Protein AF-A0A9E1GSD7-F1 (afdb_monomer)

Radius of gyration: 19.27 Å; Cα contacts (8 Å, |Δi|>4): 475; chains: 1; bounding box: 52×37×49 Å

Secondary structure (DSSP, 8-state):
---EETTTEE-TTEEEEE--EEEEEEEETTEEEEEEESS---SGGGGSS--EEEEEEEEEETTEEEEEEES-S-----S-------------EEEE-SSEEEEE-SSEEEEEETTTTEEEEEETTEEEEEE-TTSEEEEEETPPPPP-SSSTTTT----EEEEEE-----TT--EEESSS--S-SS-TT------B---TTSSS-BSS--SEEEETTS-EEE----

Nearest PDB structures (foldseek):
  1we5-assembly1_E  TM=9.395E-01  e=1.104E-15  Escherichia coli
  2f2h-assembly1_B  TM=9.557E-01  e=3.066E-15  Escherichia coli
  1we5-assembly1_D  TM=9.516E-01  e=6.598E-15  Escherichia coli
  1we5-assembly1_B  TM=9.550E-01  e=1.218E-14  Escherichia coli
  1we5-assembly1_C  TM=9.375E-01  e=1.572E-14  Escherichia coli

pLDDT: mean 94.44, std 5.76, range [67.94, 98.81]

Foldseek 3Di:
DAQADPDPGGDPQWPKQFFFFQADWDADAQFIKTWGWSDFDPDPVSPDDGFIKIWDWGDQALFDIDIDIDTDPPDDPPDDWDDDDGDGDRCWDWDDDPAWIWIHSPAWIWIAGGRGGKIFIDGPRDTLKIFHHRQWIKIFGNKDDAACDDDVCHVPIDGDIDTGHDIDADDVKWKADQWDALPDRTCPPHDADQDADDDPNNDRHHNTGFQKMDIPSPDIDHDTDD

Structure (mmCIF, N/CA/C/O backbone):
data_AF-A0A9E1GSD7-F1
#
_entry.id   AF-A0A9E1GSD7-F1
#
loop_
_atom_site.group_PDB
_atom_site.id
_atom_site.type_symbol
_atom_site.label_atom_id
_atom_site.label_alt_id
_atom_site.label_comp_id
_atom_site.label_asym_id
_atom_site.label_entity_id
_atom_site.label_seq_id
_atom_site.pdbx_PDB_ins_code
_atom_site.Cartn_x
_atom_site.Cartn_y
_atom_site.Cartn_z
_atom_site.occupancy
_atom_site.B_iso_or_equiv
_atom_site.auth_seq_id
_atom_site.auth_comp_id
_atom_site.auth_asym_id
_atom_site.auth_atom_id
_atom_site.pdbx_PDB_model_num
ATOM 1 N N . MET A 1 1 ? 2.496 -8.014 -11.104 1.00 84.94 1 MET A N 1
ATOM 2 C CA . MET A 1 1 ? 3.953 -8.303 -11.009 1.00 84.94 1 MET A CA 1
ATOM 3 C C . MET A 1 1 ? 4.239 -9.141 -9.760 1.00 84.94 1 MET A C 1
ATOM 5 O O . MET A 1 1 ? 3.495 -9.003 -8.800 1.00 84.94 1 MET A O 1
ATOM 9 N N . LYS A 1 2 ? 5.252 -10.022 -9.758 1.00 85.38 2 LYS A N 1
ATOM 10 C CA . LYS A 1 2 ? 5.670 -10.785 -8.564 1.00 85.38 2 LYS A CA 1
ATOM 11 C C . LYS A 1 2 ? 7.068 -10.343 -8.131 1.00 85.38 2 LYS A C 1
ATOM 13 O O . LYS A 1 2 ? 8.002 -10.478 -8.913 1.00 85.38 2 LYS A O 1
ATOM 18 N N . PHE A 1 3 ? 7.203 -9.833 -6.906 1.00 92.62 3 PHE A N 1
ATOM 19 C CA . PHE A 1 3 ? 8.495 -9.419 -6.333 1.00 92.62 3 PHE A CA 1
ATOM 20 C C . PHE A 1 3 ? 9.153 -10.507 -5.470 1.00 92.62 3 PHE A C 1
ATOM 22 O O . PHE A 1 3 ? 10.309 -10.367 -5.075 1.00 92.62 3 PHE A O 1
ATOM 29 N N . THR A 1 4 ? 8.439 -11.600 -5.201 1.00 91.81 4 THR A N 1
ATOM 30 C CA . THR A 1 4 ? 8.876 -12.727 -4.371 1.00 91.81 4 THR A CA 1
ATOM 31 C C . THR A 1 4 ? 8.767 -14.050 -5.131 1.00 91.81 4 THR A C 1
ATOM 33 O O . THR A 1 4 ? 7.921 -14.211 -6.012 1.00 91.81 4 THR A O 1
ATOM 36 N N . GLU A 1 5 ? 9.619 -15.008 -4.767 1.00 91.25 5 GLU A N 1
ATOM 37 C CA . GLU A 1 5 ? 9.641 -16.382 -5.279 1.00 91.25 5 GLU A CA 1
ATOM 38 C C . GLU A 1 5 ? 9.241 -17.331 -4.141 1.00 91.25 5 GLU A C 1
ATOM 40 O O . GLU A 1 5 ? 10.057 -18.001 -3.501 1.00 91.25 5 GLU A O 1
ATOM 45 N N . GLY A 1 6 ? 7.943 -17.326 -3.833 1.00 89.25 6 GLY A N 1
ATOM 46 C CA . GLY A 1 6 ? 7.407 -17.959 -2.630 1.00 89.25 6 GLY A CA 1
ATOM 47 C C . GLY A 1 6 ? 7.632 -17.104 -1.381 1.00 89.25 6 GLY A C 1
ATOM 48 O O . GLY A 1 6 ? 7.798 -15.892 -1.461 1.00 89.25 6 GLY A O 1
ATOM 49 N N . TYR A 1 7 ? 7.599 -17.735 -0.206 1.00 86.75 7 TYR A N 1
ATOM 50 C CA . TYR A 1 7 ? 7.659 -17.012 1.071 1.00 86.75 7 TYR A CA 1
ATOM 51 C C . TYR A 1 7 ? 9.080 -16.588 1.476 1.00 86.75 7 TYR A C 1
ATOM 53 O O . TYR A 1 7 ? 9.275 -15.560 2.115 1.00 86.75 7 TYR A O 1
ATOM 61 N N . TRP A 1 8 ? 10.084 -17.396 1.132 1.00 88.19 8 TRP A N 1
ATOM 62 C CA . TRP A 1 8 ? 11.428 -17.258 1.700 1.00 88.19 8 TRP A CA 1
ATOM 63 C C . TRP A 1 8 ? 12.355 -16.353 0.901 1.00 88.19 8 TRP A C 1
ATOM 65 O O . TRP A 1 8 ? 13.295 -15.796 1.469 1.00 88.19 8 TRP A O 1
ATOM 75 N N . LEU A 1 9 ? 12.134 -16.251 -0.409 1.00 91.94 9 LEU A N 1
ATOM 76 C CA . LEU A 1 9 ? 13.086 -15.638 -1.321 1.00 91.94 9 LEU A CA 1
ATOM 77 C C . LEU A 1 9 ? 12.456 -14.433 -2.024 1.00 91.94 9 LEU A C 1
ATOM 79 O O . LEU A 1 9 ? 11.350 -14.548 -2.560 1.00 91.94 9 LEU A O 1
ATOM 83 N N . PRO A 1 10 ? 13.143 -13.280 -2.061 1.00 91.25 10 PRO A N 1
ATOM 84 C CA . PRO A 1 10 ? 12.814 -12.252 -3.034 1.00 91.25 10 PRO A CA 1
ATOM 85 C C . PRO A 1 10 ? 13.124 -12.773 -4.444 1.00 91.25 10 PRO A C 1
ATOM 87 O O . PRO A 1 10 ? 13.973 -13.649 -4.619 1.00 91.25 10 PRO A O 1
ATOM 90 N N . SER A 1 11 ? 12.468 -12.214 -5.458 1.00 93.31 11 SER A N 1
ATOM 91 C CA . SER A 1 11 ? 12.898 -12.427 -6.840 1.00 93.31 11 SER A CA 1
ATOM 92 C C . SER A 1 11 ? 14.311 -11.881 -7.026 1.00 93.31 11 SER A C 1
ATOM 94 O O . SER A 1 11 ? 14.618 -10.793 -6.546 1.00 93.31 11 SER A O 1
ATOM 96 N N . GLU A 1 12 ? 15.162 -12.593 -7.766 1.00 91.62 12 GLU A N 1
ATOM 97 C CA . GLU A 1 12 ? 16.539 -12.158 -8.065 1.00 91.62 12 GLU A CA 1
ATOM 98 C C . GLU A 1 12 ? 16.583 -10.803 -8.787 1.00 91.62 12 GLU A C 1
ATOM 100 O O . GLU A 1 12 ? 17.568 -10.071 -8.717 1.00 91.62 12 GLU A O 1
ATOM 105 N N . LYS A 1 13 ? 15.486 -10.448 -9.462 1.00 93.50 13 LYS A N 1
ATOM 106 C CA . LYS A 1 13 ? 15.317 -9.162 -10.138 1.00 93.50 13 LYS A CA 1
ATOM 107 C C . LYS A 1 13 ? 14.930 -8.031 -9.183 1.00 93.50 13 LYS A C 1
ATOM 109 O O . LYS A 1 13 ? 15.135 -6.869 -9.525 1.00 93.50 13 LYS A O 1
ATOM 114 N N . ALA A 1 14 ? 14.366 -8.339 -8.015 1.00 94.00 14 ALA A N 1
ATOM 115 C CA . ALA A 1 14 ? 13.846 -7.356 -7.072 1.00 94.00 14 ALA A CA 1
ATOM 116 C C . ALA A 1 14 ? 14.922 -6.912 -6.073 1.00 94.00 14 ALA A C 1
ATOM 118 O O . ALA A 1 14 ? 15.298 -7.646 -5.161 1.00 94.00 14 ALA A O 1
ATOM 119 N N . ASN A 1 15 ? 15.366 -5.659 -6.188 1.00 94.06 15 ASN A N 1
ATOM 120 C CA . ASN A 1 15 ? 16.197 -5.015 -5.173 1.00 94.06 15 ASN A CA 1
ATOM 121 C C . ASN A 1 15 ? 15.292 -4.147 -4.288 1.00 94.06 15 ASN A C 1
ATOM 123 O O . ASN A 1 15 ? 15.041 -2.978 -4.591 1.00 94.06 15 ASN A O 1
ATOM 127 N N . ALA A 1 16 ? 14.761 -4.752 -3.225 1.00 94.62 16 ALA A N 1
ATOM 128 C CA . ALA A 1 16 ? 13.735 -4.151 -2.381 1.00 94.62 16 ALA A CA 1
ATOM 129 C C . ALA A 1 16 ? 14.309 -3.261 -1.270 1.00 94.62 16 ALA A C 1
ATOM 131 O O . ALA A 1 16 ? 15.333 -3.556 -0.651 1.00 94.62 16 ALA A O 1
ATOM 132 N N . SER A 1 17 ? 13.613 -2.173 -0.972 1.00 96.62 17 SER A N 1
ATOM 133 C CA . SER A 1 17 ? 13.829 -1.326 0.197 1.00 96.62 17 SER A CA 1
ATOM 134 C C . SER A 1 17 ? 12.477 -1.139 0.878 1.00 96.62 17 SER A C 1
ATOM 136 O O . SER A 1 17 ? 11.643 -0.371 0.414 1.00 96.62 17 SER A O 1
ATOM 138 N N . TYR A 1 18 ? 12.233 -1.921 1.928 1.00 97.31 18 TYR A N 1
ATOM 139 C CA . TYR A 1 18 ? 10.958 -1.947 2.649 1.00 97.31 18 TYR A CA 1
ATOM 140 C C . TYR A 1 18 ? 10.946 -0.932 3.780 1.00 97.31 18 TYR A C 1
ATOM 142 O O . TYR A 1 18 ? 11.985 -0.722 4.396 1.00 97.31 18 TYR A O 1
ATOM 150 N N . ALA A 1 19 ? 9.788 -0.363 4.103 1.00 97.81 19 ALA A N 1
ATOM 151 C CA . ALA A 1 19 ? 9.619 0.426 5.319 1.00 97.81 19 ALA A CA 1
ATOM 152 C C . ALA A 1 19 ? 9.779 -0.478 6.560 1.00 97.81 19 ALA A C 1
ATOM 154 O O . ALA A 1 19 ? 9.174 -1.548 6.633 1.00 97.81 19 ALA A O 1
ATOM 155 N N . MET A 1 20 ? 10.631 -0.076 7.511 1.00 97.50 20 MET A N 1
ATOM 156 C CA . MET A 1 20 ? 11.019 -0.905 8.666 1.00 97.50 20 MET A CA 1
ATOM 157 C C . MET A 1 20 ? 10.807 -0.223 10.020 1.00 97.50 20 MET A C 1
ATOM 159 O O . MET A 1 20 ? 10.553 -0.920 10.999 1.00 97.50 20 MET A O 1
ATOM 163 N N . GLN A 1 21 ? 10.900 1.105 10.094 1.00 97.62 21 GLN A N 1
ATOM 164 C CA . GLN A 1 21 ? 10.646 1.875 11.316 1.00 97.62 21 GLN A CA 1
ATOM 165 C C . GLN A 1 21 ? 10.018 3.225 10.955 1.00 97.62 21 GLN A C 1
ATOM 167 O O . GLN A 1 21 ? 10.523 3.892 10.054 1.00 97.62 21 GLN A O 1
ATOM 172 N N . ALA A 1 22 ? 8.958 3.641 11.656 1.00 97.94 22 ALA A N 1
ATOM 173 C CA . ALA A 1 22 ? 8.404 4.994 11.555 1.00 97.94 22 ALA A CA 1
ATOM 174 C C . ALA A 1 22 ? 9.276 5.939 12.397 1.00 97.94 22 ALA A C 1
ATOM 176 O O . ALA A 1 22 ? 9.036 6.162 13.588 1.00 97.94 22 ALA A O 1
ATOM 177 N N . TYR A 1 23 ? 10.364 6.409 11.790 1.00 97.31 23 TYR A N 1
ATOM 178 C CA . TYR A 1 23 ? 11.421 7.133 12.486 1.00 97.31 23 TYR A CA 1
ATOM 179 C C . TYR A 1 23 ? 10.923 8.486 13.000 1.00 97.31 23 TYR A C 1
ATOM 181 O O . TYR A 1 23 ? 11.060 8.798 14.185 1.00 97.31 23 TYR A O 1
ATOM 189 N N . GLU A 1 24 ? 10.262 9.240 12.129 1.00 97.19 24 GLU A N 1
ATOM 190 C CA . GLU A 1 24 ? 9.670 10.533 12.448 1.00 97.19 24 GLU A CA 1
ATOM 191 C C . GLU A 1 24 ? 8.210 10.568 12.004 1.00 97.19 24 GLU A C 1
ATOM 193 O O . GLU A 1 24 ? 7.849 9.989 10.978 1.00 97.19 24 GLU A O 1
ATOM 198 N N . VAL A 1 25 ? 7.372 11.214 12.815 1.00 98.56 25 VAL A N 1
ATOM 199 C CA . VAL A 1 25 ? 5.953 11.417 12.525 1.00 98.56 25 VAL A CA 1
ATOM 200 C C . VAL A 1 25 ? 5.628 12.882 12.757 1.00 98.56 25 VAL A C 1
ATOM 202 O O . VAL A 1 25 ? 5.774 13.392 13.869 1.00 98.56 25 VAL A O 1
ATOM 205 N N . GLU A 1 26 ? 5.161 13.542 11.709 1.00 98.19 26 GLU A N 1
ATOM 206 C CA . GLU A 1 26 ? 4.762 14.940 11.708 1.00 98.19 26 GLU A CA 1
ATOM 207 C C . GLU A 1 26 ? 3.245 15.045 11.553 1.00 98.19 26 GLU A C 1
ATOM 209 O O . GLU A 1 26 ? 2.620 14.315 10.783 1.00 98.19 26 GLU A O 1
ATOM 214 N N . LYS A 1 27 ? 2.634 15.983 12.277 1.00 98.25 27 LYS A N 1
ATOM 215 C CA . LYS A 1 27 ? 1.228 16.338 12.062 1.00 98.25 27 LYS A CA 1
ATOM 216 C C . LYS A 1 27 ? 1.138 17.276 10.865 1.00 98.25 27 LYS A C 1
ATOM 218 O O . LYS A 1 27 ? 1.858 18.272 10.824 1.00 98.25 27 LYS A O 1
ATOM 223 N N . ILE A 1 28 ? 0.223 16.994 9.948 1.00 97.81 28 ILE A N 1
ATOM 224 C CA . ILE A 1 28 ? -0.057 17.815 8.765 1.00 97.81 28 ILE A CA 1
ATOM 225 C C . ILE A 1 28 ? -1.558 18.145 8.711 1.00 97.81 28 ILE A C 1
ATOM 227 O O . ILE A 1 28 ? -2.346 17.535 9.440 1.00 97.81 28 ILE A O 1
ATOM 231 N N . PRO A 1 29 ? -1.999 19.117 7.893 1.00 97.06 29 PRO A N 1
ATOM 232 C CA .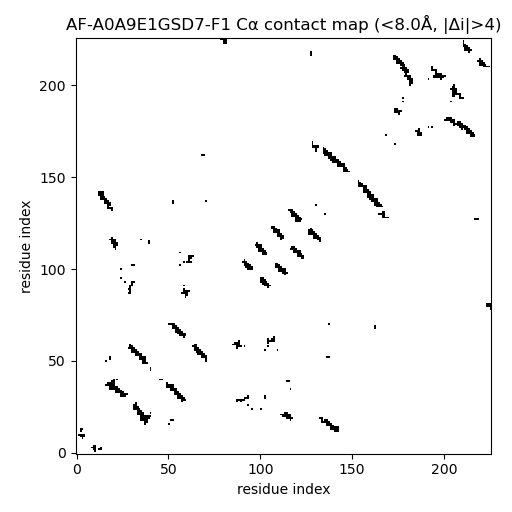 PRO A 1 29 ? -3.426 19.363 7.697 1.00 97.06 29 PRO A CA 1
ATOM 233 C C . PRO A 1 29 ? -4.161 18.085 7.266 1.00 97.06 29 PRO A C 1
ATOM 235 O O . PRO A 1 29 ? -3.750 17.422 6.321 1.00 97.06 29 PRO A O 1
ATOM 238 N N . GLY A 1 30 ? -5.229 17.723 7.980 1.00 96.62 30 GLY A N 1
ATOM 239 C CA . GLY A 1 30 ? -6.034 16.532 7.679 1.00 96.62 30 GLY A CA 1
ATOM 240 C C . GLY A 1 30 ? -5.417 15.186 8.062 1.00 96.62 30 GLY A C 1
ATOM 241 O O . GLY A 1 30 ? -6.072 14.164 7.866 1.00 96.62 30 GLY A O 1
ATOM 242 N N . GLY A 1 31 ? -4.209 15.145 8.634 1.00 98.00 31 GLY A N 1
ATOM 243 C CA . GLY A 1 31 ? -3.638 13.879 9.080 1.00 98.00 31 GLY A CA 1
ATOM 244 C C . GLY A 1 31 ? -2.175 13.920 9.503 1.00 98.00 31 GLY A C 1
ATOM 245 O O . GLY A 1 31 ? -1.755 14.785 10.276 1.00 98.00 31 GLY A O 1
ATOM 246 N N . MET A 1 32 ? -1.398 12.935 9.058 1.00 98.44 32 MET A N 1
ATOM 247 C CA . MET A 1 32 ? -0.010 12.754 9.487 1.00 98.44 32 MET A CA 1
ATOM 248 C C . MET A 1 32 ? 0.912 12.338 8.344 1.00 98.44 32 MET A C 1
ATOM 250 O O . MET A 1 32 ? 0.519 11.588 7.452 1.00 98.44 32 MET A O 1
ATOM 254 N N . ARG A 1 33 ? 2.164 12.787 8.432 1.00 98.75 33 ARG A N 1
ATOM 255 C CA . ARG A 1 33 ? 3.278 12.368 7.585 1.00 98.75 33 ARG A CA 1
ATOM 256 C C . ARG A 1 33 ? 4.240 11.521 8.401 1.00 98.75 33 ARG A C 1
ATOM 258 O O . ARG A 1 33 ? 4.572 11.859 9.533 1.00 98.75 33 ARG A O 1
ATOM 265 N N . VAL A 1 34 ? 4.712 10.434 7.817 1.00 98.62 34 VAL A N 1
ATOM 266 C CA . VAL A 1 34 ? 5.626 9.475 8.422 1.00 98.62 34 VAL A CA 1
ATOM 267 C C . VAL A 1 34 ? 6.868 9.361 7.552 1.00 98.62 34 VAL A C 1
ATOM 269 O O . VAL A 1 34 ? 6.784 8.991 6.383 1.00 98.62 34 VAL A O 1
ATOM 272 N N . LEU A 1 35 ? 8.037 9.611 8.136 1.00 98.25 35 LEU A N 1
ATOM 273 C CA . LEU A 1 35 ? 9.314 9.260 7.528 1.00 98.25 35 LEU A CA 1
ATOM 274 C C . LEU A 1 35 ? 9.693 7.849 7.979 1.00 98.25 35 LEU A C 1
ATOM 276 O O . LEU A 1 35 ? 10.120 7.636 9.118 1.00 98.25 35 LEU A O 1
ATOM 280 N N . ALA A 1 36 ? 9.542 6.874 7.086 1.00 98.19 36 ALA A N 1
ATOM 281 C CA . ALA A 1 36 ? 9.922 5.499 7.352 1.00 98.19 36 ALA A CA 1
ATOM 282 C C . ALA A 1 36 ? 11.352 5.210 6.881 1.00 98.19 36 ALA A C 1
ATOM 284 O O . ALA A 1 36 ? 11.704 5.392 5.713 1.00 98.19 36 ALA A O 1
ATOM 285 N N . THR A 1 37 ? 12.192 4.695 7.774 1.00 97.75 37 THR A N 1
ATOM 286 C CA . THR A 1 37 ? 13.525 4.207 7.408 1.00 97.75 37 THR A CA 1
ATOM 287 C C . THR A 1 37 ? 13.445 2.774 6.902 1.00 97.75 37 THR A C 1
ATOM 289 O O . THR A 1 37 ? 12.624 1.973 7.354 1.00 97.75 37 THR A O 1
ATOM 292 N N . THR A 1 38 ? 14.336 2.415 5.974 1.00 97.19 38 THR A N 1
ATOM 293 C CA . THR A 1 38 ? 14.354 1.065 5.376 1.00 97.19 38 THR A CA 1
ATOM 294 C C . THR A 1 38 ? 15.157 0.032 6.168 1.00 97.19 38 THR A C 1
ATOM 296 O O . THR A 1 38 ? 15.345 -1.112 5.749 1.00 97.19 38 THR A O 1
ATOM 299 N N . LYS A 1 39 ? 15.624 0.439 7.352 1.00 95.25 39 LYS A N 1
ATOM 300 C CA . LYS A 1 39 ? 16.231 -0.378 8.405 1.00 95.25 39 LYS A CA 1
ATOM 301 C C . LYS A 1 39 ? 15.868 0.224 9.760 1.00 95.25 39 LYS A C 1
ATOM 303 O O . LYS A 1 39 ? 15.598 1.421 9.851 1.00 95.25 39 LYS A O 1
ATOM 308 N N . LYS A 1 40 ? 15.916 -0.598 10.808 1.00 94.69 40 LYS A N 1
ATOM 309 C CA . LYS A 1 40 ? 15.788 -0.123 12.187 1.00 94.69 40 LYS A CA 1
ATOM 310 C C . LYS A 1 40 ? 17.031 0.677 12.582 1.00 94.69 40 LYS A C 1
ATOM 312 O O . LYS A 1 40 ? 18.155 0.207 12.402 1.00 94.69 40 LYS A O 1
ATOM 317 N N . ILE A 1 41 ? 16.815 1.867 13.122 1.00 95.50 41 ILE A N 1
ATOM 318 C CA . ILE A 1 41 ? 17.840 2.781 13.612 1.00 95.50 41 ILE A CA 1
ATOM 319 C C . ILE A 1 41 ? 18.132 2.436 15.071 1.00 95.50 41 ILE A C 1
ATOM 321 O O . ILE A 1 41 ? 17.280 2.598 15.941 1.00 95.50 41 ILE A O 1
ATOM 325 N N . VAL A 1 42 ? 19.339 1.933 15.333 1.00 95.00 42 VAL A N 1
ATOM 326 C CA . VAL A 1 42 ? 19.789 1.531 16.681 1.00 95.00 42 VAL A CA 1
ATOM 327 C C . VAL A 1 42 ? 20.684 2.575 17.350 1.00 95.00 42 VAL A C 1
ATOM 329 O O . VAL A 1 42 ? 20.793 2.609 18.571 1.00 95.00 42 VAL A O 1
ATOM 332 N N . ASP A 1 43 ? 21.314 3.438 16.555 1.00 95.00 43 ASP A N 1
ATOM 333 C CA . ASP A 1 43 ? 22.169 4.530 17.004 1.00 95.00 43 ASP A CA 1
ATOM 334 C C . ASP A 1 43 ? 22.238 5.636 15.935 1.00 95.00 43 ASP A C 1
ATOM 336 O O . ASP A 1 43 ? 21.692 5.510 14.837 1.00 95.00 43 ASP A O 1
ATOM 340 N N . ARG A 1 44 ? 22.934 6.736 16.248 1.00 94.19 44 ARG A N 1
ATOM 341 C CA . ARG A 1 44 ? 23.112 7.872 15.327 1.00 94.19 44 ARG A CA 1
ATOM 342 C C . ARG A 1 44 ? 23.950 7.542 14.088 1.00 94.19 44 ARG A C 1
ATOM 344 O O . ARG A 1 44 ? 23.844 8.241 13.092 1.00 94.19 44 ARG A O 1
ATOM 351 N N . GLY A 1 45 ? 24.812 6.531 14.141 1.00 94.25 45 GLY A N 1
ATOM 352 C CA . GLY A 1 45 ? 25.580 6.076 12.981 1.00 94.25 45 GLY A CA 1
ATOM 353 C C . GLY A 1 45 ? 24.714 5.314 11.979 1.00 94.25 45 GLY A C 1
ATOM 354 O O . GLY A 1 45 ? 25.042 5.281 10.797 1.00 94.25 45 GLY A O 1
ATOM 355 N N . ALA A 1 46 ? 23.588 4.752 12.422 1.00 93.88 46 ALA A N 1
ATOM 356 C CA . ALA A 1 46 ? 22.633 4.059 11.566 1.00 93.88 46 ALA A CA 1
ATOM 357 C C . ALA A 1 46 ? 21.720 4.999 10.750 1.00 93.88 46 ALA A C 1
ATOM 359 O O . ALA A 1 46 ? 20.995 4.508 9.890 1.00 93.88 46 ALA A O 1
ATOM 360 N N . THR A 1 47 ? 21.751 6.323 10.965 1.00 94.00 47 THR A N 1
ATOM 361 C CA . THR A 1 47 ? 20.876 7.300 10.274 1.00 94.00 47 THR A CA 1
ATOM 362 C C . THR A 1 47 ? 21.412 7.784 8.920 1.00 94.00 47 THR A C 1
ATOM 364 O O . THR A 1 47 ? 20.955 8.798 8.400 1.00 94.00 47 THR A O 1
ATOM 367 N N . LEU A 1 48 ? 22.422 7.123 8.359 1.00 93.62 48 LEU A N 1
ATOM 368 C CA . LEU A 1 48 ? 23.075 7.496 7.100 1.00 93.62 48 LEU A CA 1
ATOM 369 C C . LEU A 1 48 ? 23.243 6.272 6.191 1.00 93.62 48 LEU A C 1
ATOM 371 O O . LEU A 1 48 ? 23.204 5.135 6.655 1.00 93.62 48 LEU A O 1
ATOM 375 N N . ASN A 1 49 ? 23.448 6.501 4.890 1.00 91.12 49 ASN A N 1
ATOM 376 C CA . ASN A 1 49 ? 23.610 5.451 3.871 1.00 91.12 49 ASN A CA 1
ATOM 377 C C . ASN A 1 49 ? 22.430 4.460 3.774 1.00 91.12 49 ASN A C 1
ATOM 379 O O . ASN A 1 49 ? 22.632 3.263 3.547 1.00 91.12 49 ASN A O 1
ATOM 383 N N . LEU A 1 50 ? 21.195 4.943 3.922 1.00 93.25 50 LEU A N 1
ATOM 384 C CA . LEU A 1 50 ? 19.990 4.150 3.691 1.00 93.25 50 LEU A CA 1
ATOM 385 C C . LEU A 1 50 ? 18.918 4.945 2.930 1.00 93.25 50 LEU A C 1
ATOM 387 O O . LEU A 1 50 ? 18.838 6.161 3.095 1.00 93.25 50 LEU A O 1
ATOM 391 N N . PRO A 1 51 ? 18.074 4.267 2.137 1.00 94.31 51 PRO A N 1
ATOM 392 C CA . PRO A 1 51 ? 16.850 4.855 1.608 1.00 94.31 51 PRO A CA 1
ATOM 393 C C . PRO A 1 51 ? 15.810 5.108 2.710 1.00 94.31 51 PRO A C 1
ATOM 395 O O . PRO A 1 51 ? 15.753 4.380 3.711 1.00 94.31 51 PRO A O 1
ATOM 398 N N . THR A 1 52 ? 14.934 6.078 2.474 1.00 97.00 52 THR A N 1
ATOM 399 C CA . THR A 1 52 ? 13.732 6.360 3.270 1.00 97.00 52 THR A CA 1
ATOM 400 C C . THR A 1 52 ? 12.495 6.311 2.382 1.00 97.00 52 THR A C 1
ATOM 402 O O . THR A 1 52 ? 12.591 6.531 1.179 1.00 97.00 52 THR A O 1
ATOM 405 N N . ILE A 1 53 ? 11.338 6.017 2.961 1.00 98.06 53 ILE A N 1
ATOM 406 C CA . ILE A 1 53 ? 10.036 6.128 2.300 1.00 98.06 53 ILE A CA 1
ATOM 407 C C . ILE A 1 53 ? 9.239 7.148 3.098 1.00 98.06 53 ILE A C 1
ATOM 409 O O . ILE A 1 53 ? 9.126 7.010 4.316 1.00 98.06 53 ILE A O 1
ATOM 413 N N . THR A 1 54 ? 8.710 8.161 2.428 1.00 98.31 54 THR A N 1
ATOM 414 C CA . THR A 1 54 ? 7.764 9.092 3.043 1.00 98.31 54 THR A CA 1
ATOM 415 C C . THR A 1 54 ? 6.363 8.549 2.816 1.00 98.31 54 THR A C 1
ATOM 417 O O . THR A 1 54 ? 6.063 8.086 1.717 1.00 98.31 54 THR A O 1
ATOM 420 N N . ILE A 1 55 ? 5.538 8.549 3.860 1.00 98.56 55 ILE A N 1
ATOM 421 C CA . ILE A 1 55 ? 4.135 8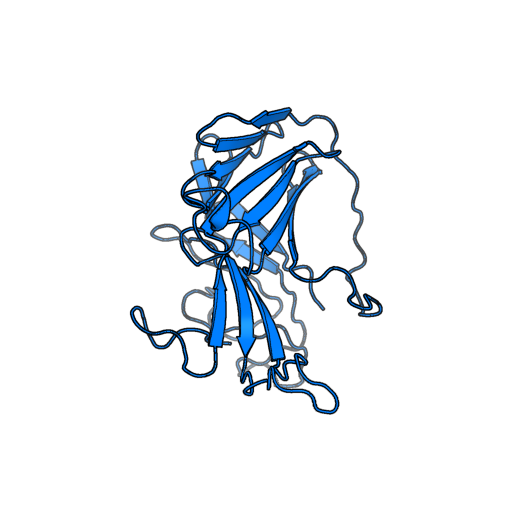.139 3.806 1.00 98.56 55 ILE A CA 1
ATOM 422 C C . ILE A 1 55 ? 3.274 9.269 4.352 1.00 98.56 55 ILE A C 1
ATOM 424 O O . ILE A 1 55 ? 3.573 9.802 5.418 1.00 98.56 55 ILE A O 1
ATOM 428 N N . GLU A 1 56 ? 2.180 9.588 3.684 1.00 98.50 56 GLU A N 1
ATOM 429 C CA . GLU A 1 56 ? 1.131 10.450 4.216 1.00 98.50 56 GLU A CA 1
ATOM 430 C C . GLU A 1 56 ? -0.175 9.691 4.363 1.00 98.50 56 GLU A C 1
ATOM 432 O O . GLU A 1 56 ? -0.546 8.898 3.502 1.00 98.50 56 GLU A O 1
ATOM 437 N N . PHE A 1 57 ? -0.868 9.964 5.464 1.00 98.62 57 PHE A N 1
ATOM 438 C CA . PHE A 1 57 ? -2.257 9.584 5.670 1.00 98.62 57 PHE A CA 1
ATOM 439 C C . PHE A 1 57 ? -3.069 10.862 5.826 1.00 98.62 57 PHE A C 1
ATOM 441 O O . PHE A 1 57 ? -2.854 11.599 6.794 1.00 98.62 57 PHE A O 1
ATOM 448 N N . VAL A 1 58 ? -3.991 11.123 4.898 1.00 98.31 58 VAL A N 1
ATOM 449 C CA . VAL A 1 58 ? -4.812 12.343 4.884 1.00 98.31 58 VAL A CA 1
ATOM 450 C C . VAL A 1 58 ? -6.287 11.973 4.812 1.00 98.31 58 VAL A C 1
ATOM 452 O O . VAL A 1 58 ? -6.715 11.190 3.967 1.00 98.31 58 VAL A O 1
ATOM 455 N N . ALA A 1 59 ? -7.083 12.537 5.715 1.00 98.06 59 ALA A N 1
ATOM 456 C CA . ALA A 1 59 ? -8.528 12.394 5.686 1.00 98.06 59 ALA A CA 1
ATOM 457 C C . ALA A 1 59 ? -9.154 13.387 4.701 1.00 98.06 59 ALA A C 1
ATOM 459 O O . ALA A 1 59 ? -8.928 14.597 4.786 1.00 98.06 59 ALA A O 1
ATOM 460 N N . HIS A 1 60 ? -10.006 12.876 3.815 1.00 96.56 60 HIS A N 1
ATOM 461 C CA . HIS A 1 60 ? -10.804 13.679 2.883 1.00 96.56 60 HIS A CA 1
ATOM 462 C C . HIS A 1 60 ? -12.275 13.772 3.314 1.00 96.56 60 HIS A C 1
ATOM 464 O O . HIS A 1 60 ? -12.947 14.778 3.087 1.00 96.56 60 HIS A O 1
ATOM 470 N N . THR A 1 61 ? -12.758 12.747 4.016 1.00 96.06 61 THR A N 1
ATOM 471 C CA . THR A 1 61 ? -14.042 12.697 4.732 1.00 96.06 61 THR A CA 1
ATOM 472 C C . THR A 1 61 ? -13.829 11.929 6.047 1.00 96.06 61 THR A C 1
ATOM 474 O O . THR A 1 61 ? -12.747 11.374 6.249 1.00 96.06 61 THR A O 1
ATOM 477 N N . PRO A 1 62 ? -14.833 11.815 6.941 1.00 96.12 62 PRO A N 1
ATOM 478 C CA . PRO A 1 62 ? -14.714 10.942 8.112 1.00 96.12 62 PRO A CA 1
ATOM 479 C C . PRO A 1 62 ? -14.438 9.462 7.789 1.00 96.12 62 PRO A C 1
ATOM 481 O O . PRO A 1 62 ? -14.031 8.718 8.665 1.00 96.12 62 PRO A O 1
ATOM 484 N N . ASP A 1 63 ? -14.719 9.000 6.572 1.00 95.81 63 ASP A N 1
ATOM 485 C CA . ASP A 1 63 ? -14.633 7.593 6.155 1.00 95.81 63 ASP A CA 1
ATOM 486 C C . ASP A 1 63 ? -13.734 7.354 4.931 1.00 95.81 63 ASP A C 1
ATOM 488 O O . ASP A 1 63 ? -13.625 6.221 4.467 1.00 95.81 63 ASP A O 1
ATOM 492 N N . THR A 1 64 ? -13.055 8.390 4.432 1.00 96.19 64 THR A N 1
ATOM 493 C CA . THR A 1 64 ? -12.144 8.303 3.283 1.00 96.19 64 THR A CA 1
ATOM 494 C C . THR A 1 64 ? -10.774 8.840 3.671 1.00 96.19 64 THR A C 1
ATOM 496 O O . THR A 1 64 ? -10.622 10.035 3.936 1.00 96.19 64 THR A O 1
ATOM 499 N N . ILE A 1 65 ? -9.783 7.948 3.677 1.00 97.75 65 ILE A N 1
ATOM 500 C CA . ILE A 1 65 ? -8.376 8.252 3.945 1.00 97.75 65 ILE A CA 1
ATOM 501 C C . ILE A 1 65 ? -7.568 7.949 2.686 1.00 97.75 65 ILE A C 1
ATOM 503 O O . ILE A 1 65 ? -7.649 6.834 2.167 1.00 97.75 65 ILE A O 1
ATOM 507 N N . SER A 1 66 ? -6.770 8.904 2.220 1.00 97.06 66 SER A N 1
ATOM 508 C CA . SER A 1 66 ? -5.706 8.617 1.262 1.00 97.06 66 SER A CA 1
ATOM 509 C C . SER A 1 66 ? -4.460 8.142 2.003 1.00 97.06 66 SER A C 1
ATOM 511 O O . SER A 1 66 ? -4.153 8.602 3.106 1.00 97.06 66 SER A O 1
ATOM 513 N N . MET A 1 67 ? -3.761 7.184 1.399 1.00 97.38 67 MET A N 1
ATOM 514 C CA . MET A 1 67 ? -2.404 6.817 1.776 1.00 97.38 67 MET A CA 1
ATOM 515 C C . MET A 1 67 ? -1.530 7.013 0.548 1.00 97.38 67 MET A C 1
ATOM 517 O O . MET A 1 67 ? -1.727 6.334 -0.461 1.00 97.38 67 MET A O 1
ATOM 521 N N . GLU A 1 68 ? -0.575 7.928 0.642 1.00 96.38 68 GLU A N 1
ATOM 522 C CA . GLU A 1 68 ? 0.420 8.150 -0.400 1.00 96.38 68 GLU A CA 1
ATOM 523 C C . GLU A 1 68 ? 1.796 7.769 0.138 1.00 96.38 68 GLU A C 1
ATOM 525 O O . GLU A 1 68 ? 2.150 8.135 1.256 1.00 96.38 68 GLU A O 1
ATOM 530 N N . ALA A 1 69 ? 2.574 7.015 -0.640 1.00 96.62 69 ALA A N 1
ATOM 531 C CA . ALA A 1 69 ? 3.927 6.628 -0.269 1.00 96.62 69 ALA A CA 1
ATOM 532 C C . ALA A 1 69 ? 4.888 6.833 -1.439 1.00 96.62 69 ALA A C 1
ATOM 534 O O . ALA A 1 69 ? 4.656 6.323 -2.536 1.00 96.62 69 ALA A O 1
ATOM 535 N N . TRP A 1 70 ? 6.003 7.516 -1.189 1.00 95.56 70 TRP A N 1
ATOM 536 C CA . TRP A 1 70 ? 6.997 7.837 -2.213 1.00 95.56 70 TRP A CA 1
ATOM 537 C C . TRP A 1 70 ? 8.433 7.723 -1.698 1.00 95.56 70 TRP A C 1
ATOM 539 O O . TRP A 1 70 ? 8.698 7.698 -0.493 1.00 95.56 70 TRP A O 1
ATOM 549 N N . HIS A 1 71 ? 9.374 7.622 -2.643 1.00 94.31 71 HIS A N 1
ATOM 550 C CA . HIS A 1 71 ? 10.811 7.573 -2.364 1.00 94.31 71 HIS A CA 1
ATOM 551 C C . HIS A 1 71 ? 11.526 8.863 -2.789 1.00 94.31 71 HIS A C 1
ATOM 553 O O . HIS A 1 71 ? 11.963 9.627 -1.934 1.00 94.31 71 HIS A O 1
ATOM 559 N N . TYR A 1 72 ? 11.644 9.126 -4.096 1.00 90.88 72 TYR A N 1
ATOM 560 C CA . TYR A 1 72 ? 12.189 10.390 -4.603 1.00 90.88 72 TYR A CA 1
ATOM 561 C C . TYR A 1 72 ? 11.063 11.376 -4.918 1.00 90.88 72 TYR A C 1
ATOM 563 O O . TYR A 1 72 ? 10.036 10.983 -5.455 1.00 90.88 72 TYR A O 1
ATOM 571 N N . GLU A 1 73 ? 11.282 12.657 -4.620 1.00 85.25 73 GLU A N 1
ATOM 572 C CA . GLU A 1 73 ? 10.291 13.731 -4.821 1.00 85.25 73 GLU A CA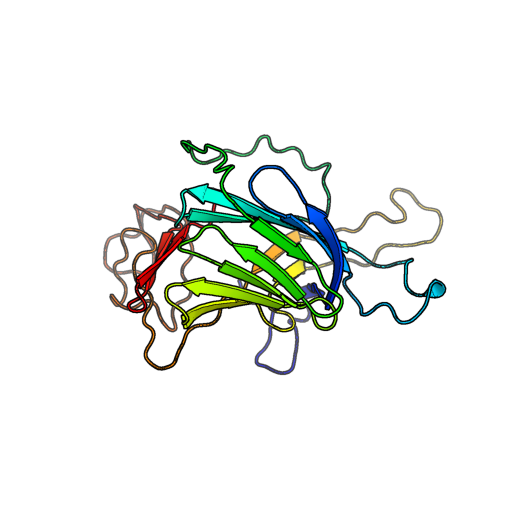 1
ATOM 573 C C . GLU A 1 73 ? 10.454 14.471 -6.153 1.00 85.25 73 GLU A C 1
ATOM 575 O O . GLU A 1 73 ? 9.560 15.181 -6.593 1.00 85.25 73 GLU A O 1
ATOM 580 N N . ALA A 1 74 ? 11.601 14.310 -6.815 1.00 80.56 74 ALA A N 1
ATOM 581 C CA . ALA A 1 74 ? 11.941 15.053 -8.027 1.00 80.56 74 ALA A CA 1
ATOM 582 C C . ALA A 1 74 ? 11.460 14.374 -9.326 1.00 80.56 74 ALA A C 1
ATOM 584 O O . ALA A 1 74 ? 12.056 14.593 -10.383 1.00 80.56 74 ALA A O 1
ATOM 585 N N . TYR A 1 75 ? 10.434 13.521 -9.260 1.00 72.00 75 TYR A N 1
ATOM 586 C CA . TYR A 1 75 ? 9.825 12.966 -10.467 1.00 72.00 75 TYR A CA 1
ATOM 587 C C . TYR A 1 75 ? 8.988 14.034 -11.178 1.00 72.00 75 TYR A C 1
ATOM 589 O O . TYR A 1 75 ? 8.356 14.878 -10.545 1.00 72.00 75 TYR A O 1
ATOM 597 N N . ASP A 1 76 ? 9.010 14.009 -12.511 1.00 70.25 76 ASP A N 1
ATOM 598 C CA . ASP A 1 76 ? 8.091 14.821 -13.301 1.00 70.25 76 ASP A CA 1
ATOM 599 C C . ASP A 1 76 ? 6.705 14.163 -13.266 1.00 70.25 76 ASP A C 1
ATOM 601 O O . ASP A 1 76 ? 6.508 13.081 -13.819 1.00 70.25 76 ASP A O 1
ATOM 605 N N . ASN A 1 77 ? 5.754 14.816 -12.599 1.00 67.94 77 ASN A N 1
ATOM 606 C CA . ASN A 1 77 ? 4.401 14.306 -12.378 1.00 67.94 77 ASN A CA 1
ATOM 607 C C . ASN A 1 77 ? 3.451 14.581 -13.559 1.00 67.94 77 ASN A C 1
ATOM 609 O O . ASN A 1 77 ? 2.239 14.485 -13.399 1.00 67.94 77 ASN A O 1
ATOM 613 N N . ASN A 1 78 ? 3.971 14.891 -14.754 1.00 72.31 78 ASN A N 1
ATOM 614 C CA . ASN A 1 78 ? 3.207 15.090 -16.000 1.00 72.31 78 ASN A CA 1
ATOM 615 C C . ASN A 1 78 ? 2.516 13.816 -16.542 1.00 72.31 78 ASN A C 1
ATOM 617 O O . ASN A 1 78 ? 2.241 13.701 -17.740 1.00 72.31 78 ASN A O 1
ATOM 621 N N . VAL A 1 79 ? 2.248 12.839 -15.680 1.00 78.25 79 VAL A N 1
ATOM 622 C CA . VAL A 1 79 ? 1.431 11.677 -16.009 1.00 78.25 79 VAL A CA 1
ATOM 623 C C . VAL A 1 79 ? -0.049 12.054 -15.921 1.00 78.25 79 VAL A C 1
ATOM 625 O O . VAL A 1 79 ? -0.418 12.923 -15.127 1.00 78.25 79 VAL A O 1
ATOM 628 N N . PRO A 1 80 ? -0.921 11.432 -16.730 1.00 83.00 80 PRO A N 1
ATOM 629 C CA . PRO A 1 80 ? -2.353 11.501 -16.487 1.00 83.00 80 PRO A CA 1
ATOM 630 C C . PRO A 1 80 ? -2.667 11.103 -15.038 1.00 83.00 80 PRO A C 1
ATOM 632 O O . PRO A 1 80 ? -2.010 10.242 -14.462 1.00 83.00 80 PRO A O 1
ATOM 635 N N . SER A 1 81 ? -3.669 11.737 -14.449 1.00 86.19 81 SER A N 1
ATOM 636 C CA . SER A 1 81 ? -4.187 11.391 -13.128 1.00 86.19 81 SER A CA 1
ATOM 637 C C . SER A 1 81 ? -5.708 11.375 -13.181 1.00 86.19 81 SER A C 1
ATOM 639 O O . SER A 1 81 ? -6.317 11.952 -14.089 1.00 86.19 81 SER A O 1
ATOM 641 N N . PHE A 1 82 ? -6.342 10.671 -12.244 1.00 90.81 82 PHE A N 1
ATOM 642 C CA . PHE A 1 82 ? -7.795 10.706 -12.148 1.00 90.81 82 PHE A CA 1
ATOM 643 C C . PHE A 1 82 ? -8.260 12.111 -11.741 1.00 90.81 82 PHE A C 1
ATOM 645 O O . PHE A 1 82 ? -7.676 12.750 -10.865 1.00 90.81 82 PHE A O 1
ATOM 652 N N . GLU A 1 83 ? -9.342 12.588 -12.357 1.00 89.56 83 GLU A N 1
ATOM 653 C CA . GLU A 1 83 ? -10.054 13.764 -11.860 1.00 89.56 83 GLU A CA 1
ATOM 654 C C . GLU A 1 83 ? -10.789 13.373 -10.572 1.00 89.56 83 GLU A C 1
ATOM 656 O O . GLU A 1 83 ? -11.676 12.516 -10.588 1.00 89.56 83 GLU A O 1
ATOM 661 N N . LYS A 1 84 ? -10.396 13.977 -9.447 1.00 88.75 84 LYS A N 1
ATOM 662 C CA . LYS A 1 84 ? -10.931 13.674 -8.116 1.00 88.75 84 LYS A CA 1
ATOM 663 C C . LYS A 1 84 ? -11.402 14.959 -7.441 1.00 88.75 84 LYS A C 1
ATOM 665 O O . LYS A 1 84 ? -10.753 15.999 -7.545 1.00 88.75 84 LYS A O 1
ATOM 670 N N . GLU A 1 85 ? -12.511 14.879 -6.714 1.00 85.81 85 GLU A N 1
ATOM 671 C CA . GLU A 1 85 ? -12.939 15.938 -5.797 1.00 85.81 85 GLU A CA 1
ATOM 672 C C . GLU A 1 85 ? -12.376 15.644 -4.403 1.00 85.81 85 GLU A C 1
ATOM 674 O O . GLU A 1 85 ? -12.971 14.907 -3.619 1.00 85.81 85 GLU A O 1
ATOM 679 N N . GLU A 1 86 ? -11.204 16.201 -4.100 1.00 83.81 86 GLU A N 1
ATOM 680 C CA . GLU A 1 86 ? -10.510 15.975 -2.829 1.00 83.81 86 GLU A CA 1
ATOM 681 C C . GLU A 1 86 ? -10.472 17.257 -1.997 1.00 83.81 86 GLU A C 1
ATOM 683 O O . GLU A 1 86 ? -9.814 18.239 -2.340 1.00 83.81 86 GLU A O 1
ATOM 688 N N . GLY A 1 87 ? -11.205 17.250 -0.884 1.00 90.56 87 GLY A N 1
ATOM 689 C CA . GLY A 1 87 ? -11.082 18.250 0.175 1.00 90.56 87 GLY A CA 1
ATOM 690 C C . GLY A 1 87 ? -10.211 17.733 1.315 1.00 90.56 87 GLY A C 1
ATOM 691 O O . GLY A 1 87 ? -9.945 16.539 1.401 1.00 90.56 87 GLY A O 1
ATOM 692 N N . ILE A 1 88 ? -9.790 18.614 2.219 1.00 95.06 88 ILE A N 1
ATOM 693 C CA . ILE A 1 88 ? -9.158 18.209 3.479 1.00 95.06 88 ILE A CA 1
ATOM 694 C C . ILE A 1 88 ? -10.238 18.170 4.558 1.00 95.06 88 ILE A C 1
ATOM 696 O O . ILE A 1 88 ? -10.938 19.160 4.784 1.00 95.06 88 ILE A O 1
ATOM 700 N N . TYR A 1 89 ? -10.366 17.037 5.245 1.00 96.25 89 TYR A N 1
ATOM 701 C CA . TYR A 1 89 ? -11.194 16.936 6.437 1.00 96.25 89 TYR A CA 1
ATOM 702 C C . TYR A 1 89 ? -10.370 17.346 7.660 1.00 96.25 89 TYR A C 1
ATOM 704 O O . TYR A 1 89 ? -9.514 16.607 8.128 1.00 96.25 89 TYR A O 1
ATOM 712 N N . GLU A 1 90 ? -10.608 18.551 8.180 1.00 93.06 90 GLU A N 1
ATOM 713 C CA . GLU A 1 90 ? -9.788 19.114 9.265 1.00 93.06 90 GLU A CA 1
ATOM 714 C C . GLU A 1 90 ? -10.159 18.607 10.665 1.00 93.06 90 GLU A C 1
ATOM 716 O O . GLU A 1 90 ? -9.354 18.718 11.588 1.00 93.06 90 GLU A O 1
ATOM 721 N N . ASN A 1 91 ? -11.366 18.059 10.850 1.00 96.06 91 ASN A N 1
ATOM 722 C CA . ASN A 1 91 ? -11.827 17.569 12.152 1.00 96.06 91 ASN A CA 1
ATOM 723 C C . ASN A 1 91 ? -11.271 16.168 12.444 1.00 96.06 91 ASN A C 1
ATOM 725 O O . ASN A 1 91 ? -12.006 15.189 12.567 1.00 96.06 91 ASN A O 1
ATOM 729 N N . VAL A 1 92 ? -9.948 16.104 12.535 1.00 97.44 92 VAL A N 1
ATOM 730 C CA . VAL A 1 92 ? -9.174 14.913 12.861 1.00 97.44 92 VAL A CA 1
ATOM 731 C C . VAL A 1 92 ? -8.329 15.160 14.099 1.00 97.44 92 VAL A C 1
ATOM 733 O O . VAL A 1 92 ? -7.961 16.293 14.416 1.00 97.44 92 VAL A O 1
ATOM 736 N N . SER A 1 93 ? -7.975 14.087 14.794 1.00 98.00 93 SER A N 1
ATOM 737 C CA . SER A 1 93 ? -6.969 14.136 15.847 1.00 98.00 93 SER A CA 1
ATOM 738 C C . SER A 1 93 ? -5.799 13.233 15.495 1.00 98.00 93 SER A C 1
ATOM 740 O O . SER A 1 93 ? -5.984 12.125 15.003 1.00 98.00 93 SER A O 1
ATOM 742 N N . VAL A 1 94 ? -4.584 13.723 15.736 1.00 98.38 94 VAL A N 1
ATOM 743 C CA . VAL A 1 94 ? -3.366 12.924 15.600 1.00 98.38 94 VAL A CA 1
ATOM 744 C C . VAL A 1 94 ? -2.692 12.835 16.956 1.00 98.38 94 VAL A C 1
ATOM 746 O O . VAL A 1 94 ? -2.312 13.859 17.541 1.00 98.38 94 VAL A O 1
ATOM 749 N N . THR A 1 95 ? -2.518 11.617 17.450 1.00 98.31 95 THR A N 1
ATOM 750 C CA . THR A 1 95 ? -1.799 11.324 18.692 1.00 98.31 95 THR A CA 1
ATOM 751 C C . THR A 1 95 ? -0.522 10.583 18.351 1.00 98.31 95 THR A C 1
ATOM 753 O O . THR A 1 95 ? -0.552 9.629 17.590 1.00 98.31 95 THR A O 1
ATOM 756 N N . VAL A 1 96 ? 0.607 11.025 18.900 1.00 98.25 96 VAL A N 1
ATOM 757 C CA . VAL A 1 96 ? 1.913 10.401 18.668 1.00 98.25 96 VAL A CA 1
ATOM 758 C C . VAL A 1 96 ? 2.540 10.128 20.026 1.00 98.25 96 VAL A C 1
ATOM 760 O O . VAL A 1 96 ? 2.720 11.058 20.813 1.00 98.25 96 VAL A O 1
ATOM 763 N N . ASN A 1 97 ? 2.850 8.866 20.304 1.00 96.69 97 ASN A N 1
ATOM 764 C CA . ASN A 1 97 ? 3.574 8.438 21.498 1.00 96.69 97 ASN A CA 1
ATOM 765 C C . ASN A 1 97 ? 4.845 7.661 21.093 1.00 96.69 97 ASN A C 1
ATOM 767 O O . ASN A 1 97 ? 5.295 7.770 19.948 1.00 96.69 97 ASN A O 1
ATOM 771 N N . GLU A 1 98 ? 5.486 6.973 22.038 1.00 95.38 98 GLU A N 1
ATOM 772 C CA . GLU A 1 98 ? 6.725 6.221 21.782 1.00 95.38 98 GLU A CA 1
ATOM 773 C C . GLU A 1 98 ? 6.492 4.971 20.913 1.00 95.38 98 GLU A C 1
ATOM 775 O O . GLU A 1 98 ? 7.344 4.638 20.089 1.00 95.38 98 GLU A O 1
ATOM 780 N N . ASP A 1 99 ? 5.322 4.343 21.030 1.00 97.12 99 ASP A N 1
ATOM 781 C CA . ASP A 1 99 ? 4.998 3.052 20.418 1.00 97.12 99 ASP A CA 1
ATOM 782 C C . ASP A 1 99 ? 4.249 3.195 19.085 1.00 97.12 99 ASP A C 1
ATOM 784 O O . ASP A 1 99 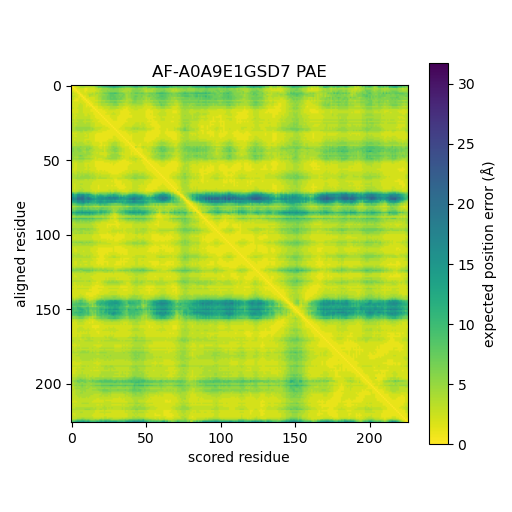? 4.523 2.470 18.124 1.00 97.12 99 ASP A O 1
ATOM 788 N N . GLU A 1 100 ? 3.316 4.146 19.003 1.00 98.19 100 GLU A N 1
ATOM 789 C CA . GLU A 1 100 ? 2.429 4.335 17.856 1.00 98.19 100 GLU A CA 1
ATOM 790 C C . GLU A 1 100 ? 2.121 5.809 17.543 1.00 98.19 100 GLU A C 1
ATOM 792 O O . GLU A 1 100 ? 2.266 6.719 18.370 1.00 98.19 100 GLU A O 1
ATOM 797 N N . ALA A 1 101 ? 1.669 6.033 16.312 1.00 98.62 101 ALA A N 1
ATOM 798 C CA . ALA A 1 101 ? 0.975 7.238 15.891 1.00 98.62 101 ALA A CA 1
ATOM 799 C C . ALA A 1 101 ? -0.430 6.873 15.402 1.00 98.62 101 ALA A C 1
ATOM 801 O O . ALA A 1 101 ? -0.589 5.937 14.624 1.00 98.62 101 ALA A O 1
ATOM 802 N N . VAL A 1 102 ? -1.436 7.616 15.853 1.00 98.69 102 VAL A N 1
ATOM 803 C CA . VAL A 1 102 ? -2.846 7.353 15.561 1.00 98.69 102 VAL A CA 1
ATOM 804 C C . VAL A 1 102 ? -3.471 8.590 14.939 1.00 98.69 102 VAL A C 1
ATOM 806 O O . VAL A 1 102 ? -3.489 9.648 15.571 1.00 98.69 102 VAL A O 1
ATOM 809 N N . LEU A 1 103 ? -3.986 8.448 13.719 1.00 98.62 103 LEU A N 1
ATOM 810 C CA . LEU A 1 103 ? -4.902 9.392 13.081 1.00 98.62 103 LEU A CA 1
ATOM 811 C C . LEU A 1 103 ? -6.334 8.930 13.351 1.00 98.62 103 LEU A C 1
ATOM 813 O O . LEU A 1 103 ? -6.679 7.805 13.014 1.00 98.62 103 LEU A O 1
ATOM 817 N N . ASP A 1 104 ? -7.166 9.800 13.910 1.00 98.31 104 ASP A N 1
ATOM 818 C CA . ASP A 1 104 ? -8.571 9.526 14.204 1.00 98.31 104 ASP A CA 1
ATOM 819 C C . ASP A 1 104 ? -9.480 10.570 13.546 1.00 98.31 104 ASP A C 1
ATOM 821 O O . ASP A 1 104 ? -9.334 11.774 13.775 1.00 98.31 104 ASP A O 1
ATOM 825 N N . THR A 1 105 ? -10.425 10.094 12.738 1.00 97.88 105 THR A N 1
ATOM 826 C CA . THR A 1 105 ? -11.441 10.897 12.033 1.00 97.88 105 THR A CA 1
ATOM 827 C C . THR A 1 105 ? -12.837 10.813 12.663 1.00 97.88 105 THR A C 1
ATOM 829 O O . THR A 1 105 ? -13.793 11.408 12.163 1.00 97.88 105 THR A O 1
ATOM 832 N N . GLY A 1 106 ? -12.990 10.032 13.733 1.00 96.75 106 GLY A N 1
ATOM 833 C CA . GLY A 1 106 ? -14.249 9.708 14.395 1.00 96.75 106 GLY A CA 1
ATOM 834 C C . GLY A 1 106 ? -14.973 8.481 13.832 1.00 96.75 106 GLY A C 1
ATOM 835 O O . GLY A 1 106 ? -15.739 7.865 14.571 1.00 96.75 106 GLY A O 1
ATOM 836 N N . LYS A 1 107 ? -14.746 8.095 12.565 1.00 96.88 107 LYS A N 1
ATOM 837 C CA . LYS A 1 107 ? -15.249 6.815 12.015 1.00 96.88 107 LYS A CA 1
ATOM 838 C C . LYS A 1 107 ? -14.135 5.836 11.668 1.00 96.88 107 LYS A C 1
ATOM 840 O O . LYS A 1 107 ? -14.299 4.642 11.901 1.00 96.88 107 LYS A O 1
ATOM 845 N N . VAL A 1 108 ? -13.043 6.338 11.093 1.00 97.75 108 VAL A N 1
ATOM 846 C CA . VAL A 1 108 ? -11.873 5.543 10.713 1.00 97.75 108 VAL A CA 1
ATOM 847 C C . VAL A 1 108 ? -10.656 6.010 11.500 1.00 97.75 108 VAL A C 1
ATOM 849 O O . VAL A 1 108 ? -10.389 7.212 11.603 1.00 97.75 108 VAL A O 1
ATOM 852 N N . GLN A 1 109 ? -9.910 5.048 12.027 1.00 98.50 109 GLN A N 1
ATOM 853 C CA . GLN A 1 109 ? -8.630 5.263 12.681 1.00 98.50 109 GLN A CA 1
ATOM 854 C C . GLN A 1 109 ? -7.513 4.623 11.854 1.00 98.50 109 GLN A C 1
ATOM 856 O O . GLN A 1 109 ? -7.673 3.522 11.325 1.00 98.50 109 GLN A O 1
ATOM 861 N N . VAL A 1 110 ? -6.379 5.311 11.739 1.00 98.69 110 VAL A N 1
ATOM 862 C CA . VAL A 1 110 ? -5.143 4.756 11.182 1.00 98.69 110 VAL A CA 1
ATOM 863 C C . VAL A 1 110 ? -4.118 4.662 12.293 1.00 98.69 110 VAL A C 1
ATOM 865 O O . VAL A 1 110 ? -3.694 5.689 12.821 1.00 98.69 110 VAL A O 1
ATOM 868 N N . HIS A 1 111 ? -3.694 3.446 12.614 1.00 98.69 111 HIS A N 1
ATOM 869 C CA . HIS A 1 111 ? -2.630 3.198 13.580 1.00 98.69 111 HIS A CA 1
ATOM 870 C C . HIS A 1 111 ? -1.337 2.906 12.834 1.00 98.69 111 HIS A C 1
ATOM 872 O O . HIS A 1 111 ? -1.326 2.054 11.952 1.00 98.69 111 HIS A O 1
ATOM 878 N N . VAL A 1 112 ? -0.248 3.581 13.190 1.00 98.75 112 VAL A N 1
ATOM 879 C CA . VAL A 1 112 ? 1.100 3.355 12.656 1.00 98.75 112 VAL A CA 1
ATOM 880 C C . VAL A 1 112 ? 2.013 2.937 13.798 1.00 98.75 112 VAL A C 1
ATOM 882 O O . VAL A 1 112 ? 2.275 3.719 14.710 1.00 98.75 112 VAL A O 1
ATOM 885 N N . GLN A 1 113 ? 2.543 1.718 13.730 1.00 98.44 113 GLN A N 1
ATOM 886 C CA . GLN A 1 113 ? 3.533 1.218 14.682 1.00 98.44 113 GLN A CA 1
ATOM 887 C C . GLN A 1 113 ? 4.894 1.861 14.414 1.00 98.44 113 GLN A C 1
ATOM 889 O O . GLN A 1 113 ? 5.395 1.842 13.285 1.00 98.44 113 GLN A O 1
ATOM 894 N N . ARG A 1 114 ? 5.517 2.424 15.454 1.00 97.38 114 ARG A N 1
ATOM 895 C CA . ARG A 1 114 ? 6.750 3.199 15.296 1.00 97.38 114 ARG A CA 1
ATOM 896 C C . ARG A 1 114 ? 7.995 2.342 15.219 1.00 97.38 114 ARG A C 1
ATOM 898 O O . ARG A 1 114 ? 8.812 2.536 14.322 1.00 97.38 114 ARG A O 1
ATOM 905 N N . GLU A 1 115 ? 8.143 1.397 16.142 1.00 95.81 115 GLU A N 1
ATOM 906 C CA . GLU A 1 115 ? 9.362 0.591 16.248 1.00 95.81 115 GLU A CA 1
ATOM 907 C C . GLU A 1 115 ? 9.479 -0.453 15.131 1.00 95.81 115 GLU A C 1
ATOM 909 O O . GLU A 1 115 ? 10.524 -0.552 14.486 1.00 95.81 115 GLU A O 1
ATOM 914 N N . ASN A 1 116 ? 8.412 -1.221 14.907 1.00 96.06 116 ASN A N 1
ATOM 915 C CA . ASN A 1 116 ? 8.317 -2.214 13.842 1.00 96.06 116 ASN A CA 1
ATOM 916 C C . ASN A 1 116 ? 7.266 -1.716 12.861 1.00 96.06 116 ASN A C 1
ATOM 918 O O . ASN A 1 116 ? 6.078 -1.895 13.105 1.00 96.06 116 ASN A O 1
ATOM 922 N N . PHE A 1 117 ? 7.706 -1.038 11.800 1.00 97.75 117 PHE A N 1
ATOM 923 C CA . PHE A 1 117 ? 6.787 -0.350 10.900 1.00 97.75 117 PHE A CA 1
ATOM 924 C C . PHE A 1 117 ? 5.673 -1.276 10.405 1.00 97.75 117 PHE A C 1
ATOM 926 O O . PHE A 1 117 ? 5.913 -2.367 9.882 1.00 97.75 117 PHE A O 1
ATOM 933 N N . GLY A 1 118 ? 4.456 -0.776 10.542 1.00 98.12 118 GLY A N 1
ATOM 934 C CA . GLY A 1 118 ? 3.230 -1.361 10.043 1.00 98.12 118 GLY A CA 1
ATOM 935 C C . GLY A 1 118 ? 2.099 -0.378 10.293 1.00 98.12 118 GLY A C 1
ATOM 936 O O . GLY A 1 118 ? 2.214 0.485 11.167 1.00 98.12 118 GLY A O 1
ATOM 937 N N . TYR A 1 119 ? 1.024 -0.491 9.524 1.00 98.56 119 TYR A N 1
ATOM 938 C CA . TYR A 1 119 ? -0.163 0.320 9.747 1.00 98.56 119 TYR A CA 1
ATOM 939 C C . TYR A 1 119 ? -1.451 -0.473 9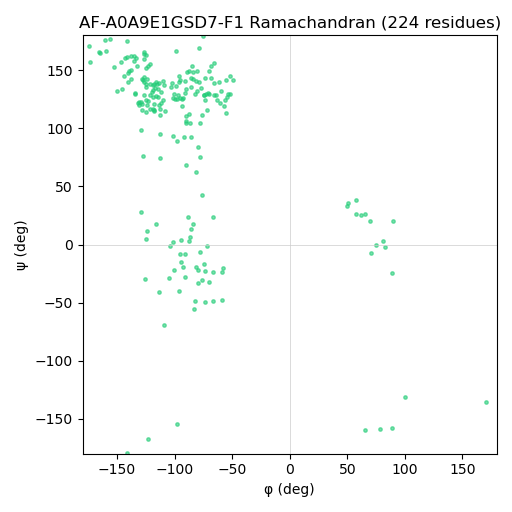.571 1.00 98.56 119 TYR A C 1
ATOM 941 O O . TYR A 1 119 ? -1.506 -1.406 8.767 1.00 98.56 119 TYR A O 1
ATOM 949 N N . THR A 1 120 ? -2.490 -0.090 10.305 1.00 98.62 120 THR A N 1
ATOM 950 C CA . THR A 1 120 ? -3.840 -0.657 10.206 1.00 98.62 120 THR A CA 1
ATOM 951 C C . THR A 1 120 ? -4.865 0.446 10.001 1.00 98.62 120 THR A C 1
ATOM 953 O O . THR A 1 120 ? -4.731 1.539 10.545 1.00 98.62 120 THR A O 1
ATOM 956 N N . PHE A 1 121 ? -5.891 0.141 9.210 1.00 98.62 121 PHE A N 1
ATOM 957 C CA . PHE A 1 121 ? -7.122 0.916 9.126 1.00 98.62 121 PHE A CA 1
ATOM 958 C C . PHE A 1 121 ? -8.174 0.221 9.981 1.00 98.62 121 PHE A C 1
ATOM 960 O O . PHE A 1 121 ? -8.450 -0.965 9.779 1.00 98.62 121 PHE A O 1
ATOM 967 N N . GLU A 1 122 ? -8.768 0.949 10.916 1.00 98.19 122 GLU A N 1
ATOM 968 C CA . GLU A 1 122 ? -9.781 0.438 11.832 1.00 98.19 122 GLU A CA 1
ATOM 969 C C . GLU A 1 122 ? -11.062 1.260 11.737 1.00 98.19 122 GLU A C 1
ATOM 971 O O . GLU A 1 122 ? -11.022 2.477 11.577 1.00 98.19 122 GLU A O 1
ATOM 976 N N . ALA A 1 123 ? -12.207 0.595 11.844 1.00 97.25 123 ALA A N 1
ATOM 977 C CA . ALA A 1 123 ? -13.514 1.231 11.951 1.00 97.25 123 ALA A CA 1
ATOM 978 C C . ALA A 1 123 ? -14.399 0.408 12.890 1.00 97.25 123 ALA A C 1
ATOM 980 O O . ALA A 1 123 ? -14.297 -0.820 12.934 1.00 97.25 123 ALA A O 1
ATOM 981 N N . ASP A 1 124 ? -15.256 1.076 13.666 1.00 93.56 124 ASP A N 1
ATOM 982 C CA . ASP A 1 124 ? -16.160 0.434 14.635 1.00 93.56 124 ASP A CA 1
ATOM 983 C C . ASP A 1 124 ? -15.450 -0.558 15.589 1.00 93.56 124 ASP A C 1
ATOM 985 O O . ASP A 1 124 ? -15.987 -1.612 15.946 1.00 93.56 124 ASP A O 1
ATOM 989 N N . GLY A 1 125 ? -14.211 -0.237 15.987 1.00 92.62 125 GLY A N 1
ATOM 990 C CA . GLY A 1 125 ? -13.384 -1.066 16.873 1.00 92.62 125 GLY A CA 1
ATOM 991 C C . GLY A 1 125 ? -12.884 -2.372 16.245 1.00 92.62 125 GLY A C 1
ATOM 992 O O . GLY A 1 125 ? -12.566 -3.319 16.969 1.00 92.62 125 GLY A O 1
ATOM 993 N N . LYS A 1 126 ? -12.863 -2.464 14.912 1.00 95.62 126 LYS A N 1
ATOM 994 C CA . LYS A 1 126 ? -12.351 -3.612 14.160 1.00 95.62 126 LYS A CA 1
ATOM 995 C C . LYS A 1 126 ? -11.294 -3.161 13.167 1.00 95.62 126 LYS A C 1
ATOM 997 O O . LYS A 1 126 ? -11.504 -2.204 12.427 1.00 95.62 126 LYS A O 1
ATOM 1002 N N . VAL A 1 127 ? -10.219 -3.936 13.066 1.00 97.69 127 VAL A N 1
ATOM 1003 C CA . VAL A 1 127 ? -9.282 -3.829 11.945 1.00 97.69 127 VAL A CA 1
ATOM 1004 C C . VAL A 1 127 ? -10.023 -4.188 10.661 1.00 97.69 127 VAL A C 1
ATOM 1006 O O . VAL A 1 127 ? -10.591 -5.274 10.567 1.00 97.69 127 VAL A O 1
ATOM 1009 N N . LEU A 1 128 ? -10.018 -3.289 9.681 1.00 97.75 128 LEU A N 1
ATOM 1010 C CA . LEU A 1 128 ? -10.517 -3.547 8.331 1.00 97.75 128 LEU A CA 1
ATOM 1011 C C . LEU A 1 128 ? -9.427 -4.231 7.506 1.00 97.75 128 LEU A C 1
ATOM 1013 O O . LEU A 1 128 ? -9.621 -5.332 7.002 1.00 97.75 128 LEU A O 1
ATOM 1017 N N . THR A 1 129 ? -8.255 -3.598 7.433 1.00 98.56 129 THR A N 1
ATOM 1018 C CA . THR A 1 129 ? -7.068 -4.093 6.729 1.00 98.56 129 THR A CA 1
ATOM 1019 C C . THR A 1 129 ? -5.813 -3.381 7.240 1.00 98.56 129 THR A C 1
ATOM 1021 O O . THR A 1 129 ? -5.890 -2.481 8.077 1.00 98.56 129 THR A O 1
ATOM 1024 N N . GLY A 1 130 ? -4.640 -3.773 6.758 1.00 98.06 130 GLY A N 1
ATOM 1025 C CA . GLY A 1 130 ? -3.384 -3.122 7.101 1.00 98.06 130 GLY A CA 1
ATOM 1026 C C . GLY A 1 130 ? -2.192 -3.656 6.322 1.00 98.06 130 GLY A C 1
ATOM 1027 O O . GLY A 1 130 ? -2.273 -4.682 5.650 1.00 98.06 130 GLY A O 1
ATOM 1028 N N . SER A 1 131 ? -1.067 -2.965 6.453 1.00 97.81 131 SER A N 1
ATOM 1029 C CA . SER A 1 131 ? 0.228 -3.351 5.899 1.00 97.81 131 SER A CA 1
ATOM 1030 C C . SER A 1 131 ? 1.175 -3.703 7.035 1.00 97.81 131 SER A C 1
ATOM 1032 O O . SER A 1 131 ? 1.458 -2.874 7.898 1.00 97.81 131 SER A O 1
ATOM 1034 N N . GLY A 1 132 ? 1.685 -4.932 7.017 1.00 95.25 132 GLY A N 1
ATOM 1035 C CA . GLY A 1 132 ? 2.625 -5.427 8.017 1.00 95.25 132 GLY A CA 1
ATOM 1036 C C . GLY A 1 132 ? 4.089 -5.361 7.581 1.00 95.25 132 GLY A C 1
ATOM 1037 O O . GLY A 1 132 ? 4.496 -4.578 6.718 1.00 95.25 132 GLY A O 1
ATOM 1038 N N . PHE A 1 133 ? 4.882 -6.242 8.187 1.00 93.00 133 PHE A N 1
ATOM 1039 C CA . PHE A 1 133 ? 6.308 -6.387 7.924 1.00 93.00 133 PHE A CA 1
ATOM 1040 C C . PHE A 1 133 ? 6.598 -6.672 6.444 1.00 93.00 133 PHE A C 1
ATOM 1042 O O . PHE A 1 133 ? 6.213 -7.718 5.932 1.00 93.00 133 PHE A O 1
ATOM 1049 N N . ARG A 1 134 ? 7.353 -5.775 5.792 1.00 92.75 134 ARG A N 1
ATOM 1050 C CA . ARG A 1 134 ? 7.759 -5.871 4.373 1.00 92.75 134 ARG A CA 1
ATOM 1051 C C . ARG A 1 134 ? 6.607 -5.877 3.359 1.00 92.75 134 ARG A C 1
ATOM 1053 O O . ARG A 1 134 ? 6.794 -6.321 2.232 1.00 92.75 134 ARG A O 1
ATOM 1060 N N . ASN A 1 135 ? 5.468 -5.297 3.724 1.00 95.50 135 ASN A N 1
ATOM 1061 C CA . ASN A 1 135 ? 4.333 -5.141 2.816 1.00 95.50 135 ASN A CA 1
ATOM 1062 C C . ASN A 1 135 ? 4.328 -3.796 2.067 1.00 95.50 135 ASN A C 1
ATOM 1064 O O . ASN A 1 135 ? 3.680 -3.686 1.032 1.00 95.50 135 ASN A O 1
ATOM 1068 N N . LEU A 1 136 ? 5.053 -2.783 2.558 1.00 97.69 136 LEU A N 1
ATOM 1069 C CA . LEU A 1 136 ? 5.265 -1.501 1.875 1.00 97.69 136 LEU A CA 1
ATOM 1070 C C . LEU A 1 136 ? 6.741 -1.352 1.504 1.00 97.69 136 LEU A C 1
ATOM 1072 O O . LEU A 1 136 ? 7.616 -1.467 2.371 1.00 97.69 136 LEU A O 1
ATOM 1076 N N . GLY A 1 137 ? 7.036 -1.069 0.236 1.00 96.94 137 GLY A N 1
ATOM 1077 C CA . GLY A 1 137 ? 8.419 -0.903 -0.195 1.00 96.94 137 GLY A CA 1
ATOM 1078 C C . GLY A 1 137 ? 8.612 -0.256 -1.558 1.00 96.94 137 GLY A C 1
ATOM 1079 O O . GLY A 1 137 ? 7.699 -0.176 -2.377 1.00 96.94 137 GLY A O 1
ATOM 1080 N N . TYR A 1 138 ? 9.854 0.159 -1.784 1.00 97.00 138 TYR A N 1
ATOM 1081 C CA . TYR A 1 138 ? 10.373 0.615 -3.065 1.00 97.00 138 TYR A CA 1
ATOM 1082 C C . TYR A 1 138 ? 11.204 -0.495 -3.713 1.00 97.00 138 TYR A C 1
ATOM 1084 O O . TYR A 1 138 ? 12.129 -1.041 -3.102 1.00 97.00 138 TYR A O 1
ATOM 1092 N N . MET A 1 139 ? 10.870 -0.835 -4.951 1.00 96.44 139 MET A N 1
ATOM 1093 C CA . MET A 1 139 ? 11.477 -1.909 -5.725 1.00 96.44 139 MET A CA 1
ATOM 1094 C C . MET A 1 139 ? 12.305 -1.327 -6.857 1.00 96.44 139 MET A C 1
ATOM 1096 O O . MET A 1 139 ? 11.793 -0.602 -7.705 1.00 96.44 139 MET A O 1
ATOM 1100 N N . ARG A 1 140 ? 13.580 -1.709 -6.903 1.00 95.38 140 ARG A N 1
ATOM 1101 C CA . ARG A 1 140 ? 14.465 -1.466 -8.045 1.00 95.38 140 ARG A CA 1
ATOM 1102 C C . ARG A 1 140 ? 14.571 -2.759 -8.844 1.00 95.38 140 ARG A C 1
ATOM 1104 O O . ARG A 1 140 ? 15.339 -3.658 -8.492 1.00 95.38 140 ARG A O 1
ATOM 1111 N N . TRP A 1 141 ? 13.719 -2.898 -9.850 1.00 96.25 141 TRP A N 1
ATOM 1112 C CA . TRP A 1 141 ? 13.616 -4.101 -10.671 1.00 96.25 141 TRP A CA 1
ATOM 1113 C C . TRP A 1 141 ? 14.704 -4.124 -11.753 1.00 96.25 141 TRP A C 1
ATOM 1115 O O . TRP A 1 141 ? 15.056 -3.083 -12.296 1.00 96.25 141 TRP A O 1
ATOM 1125 N N . ASN A 1 142 ? 15.285 -5.301 -12.015 1.00 95.25 142 ASN A N 1
ATOM 1126 C CA . ASN A 1 142 ? 16.415 -5.502 -12.940 1.00 95.25 142 ASN A CA 1
ATOM 1127 C C . ASN A 1 142 ? 17.598 -4.536 -12.726 1.00 95.25 142 ASN A C 1
ATOM 1129 O O . ASN A 1 142 ? 18.283 -4.163 -13.681 1.00 95.25 142 ASN A O 1
ATOM 1133 N N . ARG A 1 143 ? 17.858 -4.138 -11.474 1.00 93.31 143 ARG A N 1
ATOM 1134 C CA . ARG A 1 143 ? 18.933 -3.196 -11.152 1.00 93.31 143 ARG A CA 1
ATOM 1135 C C . ARG A 1 143 ? 20.288 -3.681 -11.658 1.00 93.31 143 ARG A C 1
ATOM 1137 O O . ARG A 1 143 ? 20.752 -4.753 -11.271 1.00 93.31 143 ARG A O 1
ATOM 1144 N N . LYS A 1 144 ? 20.947 -2.849 -12.463 1.00 90.19 144 LYS A N 1
ATOM 1145 C CA . LYS A 1 144 ? 22.331 -3.053 -12.900 1.00 90.19 144 LYS A CA 1
ATOM 1146 C C . LYS A 1 144 ? 23.313 -2.513 -11.868 1.00 90.19 144 LYS A C 1
ATOM 1148 O O . LYS A 1 144 ? 23.005 -1.603 -11.097 1.00 90.19 144 LYS A O 1
ATOM 1153 N N . GLU A 1 145 ? 24.513 -3.080 -11.857 1.00 83.69 145 GLU A N 1
ATOM 1154 C CA . GLU A 1 145 ? 25.589 -2.592 -11.000 1.00 83.69 145 GLU A CA 1
ATOM 1155 C C . GLU A 1 145 ? 25.990 -1.167 -11.393 1.00 83.69 145 GLU A C 1
ATOM 1157 O O . GLU A 1 145 ? 26.277 -0.879 -12.555 1.00 83.69 145 GLU A O 1
ATOM 1162 N N . SER A 1 146 ? 26.028 -0.279 -10.401 1.00 83.31 146 SER A N 1
ATOM 1163 C CA . SER A 1 146 ? 26.580 1.064 -10.541 1.00 83.31 146 SER A CA 1
ATOM 1164 C C . SER A 1 146 ? 28.026 1.078 -10.052 1.00 83.31 146 SER A C 1
ATOM 1166 O O . SER A 1 146 ? 28.351 0.460 -9.035 1.00 83.31 146 SER A O 1
ATOM 1168 N N . THR A 1 147 ? 28.904 1.791 -10.759 1.00 80.00 147 THR A N 1
ATOM 1169 C CA . THR A 1 147 ? 30.281 2.012 -10.306 1.00 80.00 147 THR A CA 1
ATOM 1170 C C . THR A 1 147 ? 30.351 3.213 -9.369 1.00 80.00 147 THR A C 1
ATOM 1172 O O . THR A 1 147 ? 29.794 4.273 -9.651 1.00 80.00 147 THR A O 1
ATOM 1175 N N . MET A 1 148 ? 31.084 3.054 -8.266 1.00 82.38 148 MET A N 1
ATOM 1176 C CA . MET A 1 148 ? 31.440 4.155 -7.360 1.00 82.38 148 MET A CA 1
ATOM 1177 C C . MET A 1 148 ? 32.816 4.752 -7.677 1.00 82.38 148 MET A C 1
ATOM 1179 O O . MET A 1 148 ? 33.307 5.624 -6.962 1.00 82.38 148 MET A O 1
ATOM 1183 N N . LEU A 1 149 ? 33.457 4.273 -8.745 1.00 87.62 149 LEU A N 1
ATOM 1184 C CA . LEU A 1 149 ? 34.716 4.811 -9.242 1.00 87.62 149 LEU A CA 1
ATOM 1185 C C . LEU A 1 149 ? 34.455 5.968 -10.216 1.00 87.62 149 LEU A C 1
ATOM 1187 O O . LEU A 1 149 ? 33.455 5.927 -10.932 1.00 87.62 149 LEU A O 1
ATOM 1191 N N . PRO A 1 150 ? 35.363 6.959 -10.304 1.00 89.25 150 PRO A N 1
ATOM 1192 C CA . PRO A 1 150 ? 35.218 8.076 -11.231 1.00 89.25 150 PRO A CA 1
ATOM 1193 C C . PRO A 1 150 ? 35.044 7.606 -12.683 1.00 89.25 150 PRO A C 1
ATOM 1195 O O . PRO A 1 150 ? 35.959 7.043 -13.284 1.00 89.25 150 PRO A O 1
ATOM 1198 N N . ALA A 1 151 ? 33.861 7.850 -13.237 1.00 84.94 151 ALA A N 1
ATOM 1199 C CA . ALA A 1 151 ? 33.484 7.565 -14.617 1.00 84.94 151 ALA A CA 1
ATOM 1200 C C . ALA A 1 151 ? 32.273 8.431 -14.996 1.00 84.94 151 ALA A C 1
ATOM 1202 O O . ALA A 1 151 ? 31.609 8.997 -14.127 1.00 84.94 151 ALA A O 1
ATOM 1203 N N . ASN A 1 152 ? 31.945 8.524 -16.285 1.00 83.25 152 ASN A N 1
ATOM 1204 C CA . ASN A 1 152 ? 30.688 9.154 -16.690 1.00 83.25 152 ASN A CA 1
ATOM 1205 C C . ASN A 1 152 ? 29.508 8.400 -16.061 1.00 83.25 152 ASN A C 1
ATOM 1207 O O . ASN A 1 152 ? 29.460 7.174 -16.135 1.00 83.25 152 ASN A O 1
ATOM 1211 N N . ASN A 1 153 ? 28.574 9.135 -15.452 1.00 76.81 153 ASN A N 1
ATOM 1212 C CA . ASN A 1 153 ? 27.415 8.590 -14.738 1.00 76.81 153 ASN A CA 1
ATOM 1213 C C . ASN A 1 153 ? 27.766 7.622 -13.586 1.00 76.81 153 ASN A C 1
ATOM 1215 O O . ASN A 1 153 ? 26.949 6.769 -13.241 1.00 76.81 153 ASN A O 1
ATOM 1219 N N . TYR A 1 154 ? 28.951 7.740 -12.967 1.00 76.88 154 TYR A N 1
ATOM 1220 C CA . TYR A 1 154 ? 29.222 7.040 -11.704 1.00 76.88 154 TYR A CA 1
ATOM 1221 C C . TYR A 1 154 ? 28.143 7.402 -10.663 1.00 76.88 154 TYR A C 1
ATOM 1223 O O . TYR A 1 154 ? 27.672 8.538 -10.640 1.00 76.88 154 TYR A O 1
ATOM 1231 N N . MET A 1 155 ? 27.711 6.439 -9.843 1.00 78.94 155 MET A N 1
ATOM 1232 C CA . MET A 1 155 ? 26.545 6.520 -8.933 1.00 78.94 155 MET A CA 1
ATOM 1233 C C . MET A 1 155 ? 25.152 6.532 -9.585 1.00 78.94 155 MET A C 1
ATOM 1235 O O . MET A 1 155 ? 24.161 6.436 -8.863 1.00 78.94 155 MET A O 1
ATOM 1239 N N . CYS A 1 156 ? 25.034 6.621 -10.913 1.00 85.00 156 CYS A N 1
ATOM 1240 C CA . CYS A 1 156 ? 23.747 6.423 -11.575 1.00 85.00 156 CYS A CA 1
ATOM 1241 C C . CYS A 1 156 ? 23.373 4.939 -11.503 1.00 85.00 156 CYS A C 1
ATOM 1243 O O . CYS A 1 156 ? 24.194 4.067 -11.799 1.00 85.00 156 CYS A O 1
ATOM 1245 N N . GLU A 1 157 ? 22.149 4.653 -11.080 1.00 87.12 157 GLU A N 1
ATOM 1246 C CA . GLU A 1 157 ? 21.595 3.305 -11.061 1.00 87.12 157 GLU A CA 1
ATOM 1247 C C . GLU A 1 157 ? 20.628 3.147 -12.242 1.00 87.12 157 GLU A C 1
ATOM 1249 O O . GLU A 1 157 ? 19.819 4.033 -12.503 1.00 87.12 157 GLU A O 1
ATOM 1254 N N . ASP A 1 158 ? 20.714 2.017 -12.945 1.00 90.62 158 ASP A N 1
ATOM 1255 C CA . ASP A 1 158 ? 19.814 1.655 -14.047 1.00 90.62 158 ASP A CA 1
ATOM 1256 C C . ASP A 1 158 ? 18.897 0.515 -13.577 1.00 90.62 158 ASP A C 1
ATOM 1258 O O . ASP A 1 158 ? 19.394 -0.558 -13.214 1.00 90.62 158 ASP A O 1
ATOM 1262 N N . TYR A 1 159 ? 17.590 0.778 -13.496 1.00 94.00 159 TYR A N 1
ATOM 1263 C CA . TYR A 1 159 ? 16.544 -0.142 -13.030 1.00 94.00 159 TYR A CA 1
ATOM 1264 C C . TYR A 1 159 ? 15.145 0.357 -13.424 1.00 94.00 159 TYR A C 1
ATOM 1266 O O . TYR A 1 159 ? 14.955 1.542 -13.700 1.00 94.00 159 TYR A O 1
ATOM 1274 N N . GLU A 1 160 ? 14.136 -0.515 -13.339 1.00 94.69 160 GLU A N 1
ATOM 1275 C CA . GLU A 1 160 ? 12.727 -0.107 -13.369 1.00 94.69 160 GLU A CA 1
ATOM 1276 C C . GLU A 1 160 ? 12.180 0.101 -11.936 1.00 94.69 160 GLU A C 1
ATOM 1278 O O . GLU A 1 160 ? 12.210 -0.838 -11.130 1.00 94.69 160 GLU A O 1
ATOM 1283 N N . PRO A 1 161 ? 11.719 1.314 -11.565 1.00 93.31 161 PRO A N 1
ATOM 1284 C CA . PRO A 1 161 ? 11.180 1.590 -10.233 1.00 93.31 161 PRO A CA 1
ATOM 1285 C C . PRO A 1 161 ? 9.741 1.093 -10.076 1.00 93.31 161 PRO A C 1
ATOM 1287 O O . PRO A 1 161 ? 8.911 1.315 -10.952 1.00 93.31 161 PRO A O 1
ATOM 1290 N N . TYR A 1 162 ? 9.416 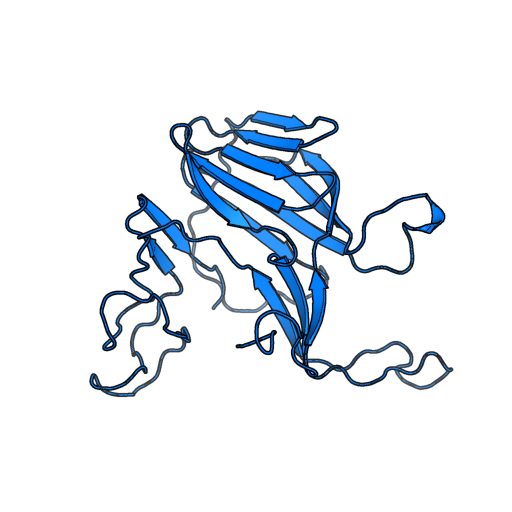0.530 -8.911 1.00 95.19 162 TYR A N 1
ATOM 1291 C CA . TYR A 1 162 ? 8.031 0.301 -8.489 1.00 95.19 162 TYR A CA 1
ATOM 1292 C C . TYR A 1 162 ? 7.848 0.651 -7.013 1.00 95.19 162 TYR A C 1
ATOM 1294 O O . TYR A 1 162 ? 8.706 0.339 -6.189 1.00 95.19 162 TYR A O 1
ATOM 1302 N N . MET A 1 163 ? 6.704 1.234 -6.663 1.00 95.50 163 MET A N 1
ATOM 1303 C CA . MET A 1 163 ? 6.190 1.190 -5.293 1.00 95.50 163 MET A CA 1
ATOM 1304 C C . MET A 1 163 ? 5.285 -0.036 -5.153 1.00 95.50 163 MET A C 1
ATOM 1306 O O . MET A 1 163 ? 4.541 -0.371 -6.074 1.00 95.50 163 MET A O 1
ATOM 1310 N N . VAL A 1 164 ? 5.350 -0.723 -4.013 1.00 95.75 164 VAL A N 1
ATOM 1311 C CA . VAL A 1 164 ? 4.454 -1.842 -3.692 1.00 95.75 164 VAL A CA 1
ATOM 1312 C C . VAL A 1 164 ? 3.782 -1.613 -2.347 1.00 95.75 164 VAL A C 1
ATOM 1314 O O . VAL A 1 164 ? 4.429 -1.168 -1.400 1.00 95.75 164 VAL A O 1
ATOM 1317 N N . SER A 1 165 ? 2.499 -1.959 -2.268 1.00 95.75 165 SER A N 1
ATOM 1318 C CA . SER A 1 165 ? 1.734 -2.049 -1.029 1.00 95.75 165 SER A CA 1
ATOM 1319 C C . SER A 1 165 ? 0.930 -3.351 -1.022 1.00 95.75 165 SER A C 1
ATOM 1321 O O . SER A 1 165 ? 0.243 -3.668 -1.993 1.00 95.75 165 SER A O 1
ATOM 1323 N N . GLU A 1 166 ? 1.029 -4.108 0.069 1.00 96.50 166 GLU A N 1
ATOM 1324 C CA . GLU A 1 166 ? 0.282 -5.343 0.299 1.00 96.50 166 GLU A CA 1
ATOM 1325 C C . GLU A 1 166 ? -0.622 -5.194 1.528 1.00 96.50 166 GLU A C 1
ATOM 1327 O O . GLU A 1 166 ? -0.155 -5.061 2.664 1.00 96.50 166 GLU A O 1
ATOM 1332 N N . LEU A 1 167 ? -1.932 -5.245 1.296 1.00 98.12 167 LEU A N 1
ATOM 1333 C CA . LEU A 1 167 ? -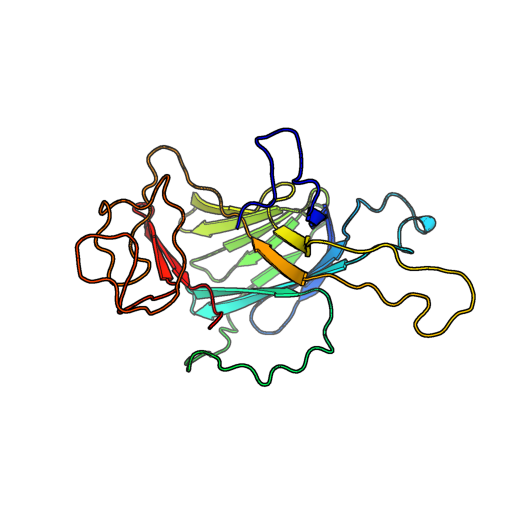2.949 -5.107 2.332 1.00 98.12 167 LEU A CA 1
ATOM 1334 C C . LEU A 1 167 ? -3.466 -6.479 2.779 1.00 98.12 167 LEU A C 1
ATOM 1336 O O . LEU A 1 167 ? -3.702 -7.373 1.962 1.00 98.12 167 LEU A O 1
ATOM 1340 N N . SER A 1 168 ? -3.613 -6.660 4.089 1.00 98.12 168 SER A N 1
ATOM 1341 C CA . SER A 1 168 ? -4.086 -7.905 4.687 1.00 98.12 168 SER A CA 1
ATOM 1342 C C . SER A 1 168 ? -5.557 -8.176 4.359 1.00 98.12 168 SER A C 1
ATOM 1344 O O . SER A 1 168 ? -6.381 -7.266 4.316 1.00 98.12 168 SER A O 1
ATOM 1346 N N . LEU A 1 169 ? -5.884 -9.452 4.154 1.00 98.31 169 LEU A N 1
ATOM 1347 C CA . LEU A 1 169 ? -7.256 -9.948 4.058 1.00 98.31 169 LEU A CA 1
ATOM 1348 C C . LEU A 1 169 ? -7.527 -10.895 5.226 1.00 98.31 169 LEU A C 1
ATOM 1350 O O . LEU A 1 169 ? -6.682 -11.729 5.572 1.00 98.31 169 LEU A O 1
ATOM 1354 N N . GLN A 1 170 ? -8.705 -10.787 5.827 1.00 97.06 170 GLN A N 1
ATOM 1355 C CA . GLN A 1 170 ? -9.125 -11.634 6.937 1.00 97.06 170 GLN A CA 1
ATOM 1356 C C . GLN A 1 170 ? -9.597 -13.018 6.474 1.00 97.06 170 GLN A C 1
ATOM 1358 O O . GLN A 1 170 ? -9.816 -13.294 5.292 1.00 97.06 170 GLN A O 1
ATOM 1363 N N . VAL A 1 171 ? -9.788 -13.921 7.438 1.00 97.69 171 VAL A N 1
ATOM 1364 C CA . VAL A 1 171 ? -10.342 -15.254 7.173 1.00 97.69 171 VAL A CA 1
ATOM 1365 C C . VAL A 1 171 ? -11.743 -15.123 6.571 1.00 97.69 171 VAL A C 1
ATOM 1367 O O . VAL A 1 171 ? -12.643 -14.568 7.192 1.00 97.69 171 VAL A O 1
ATOM 1370 N N . GLY A 1 172 ? -11.931 -15.677 5.370 1.00 98.00 172 GLY A N 1
ATOM 1371 C CA . GLY A 1 172 ? -13.206 -15.619 4.645 1.00 98.00 172 GLY A CA 1
ATOM 1372 C C . GLY A 1 172 ? -13.453 -14.305 3.897 1.00 98.00 172 GLY A C 1
ATOM 1373 O O . GLY A 1 172 ? -14.508 -14.149 3.274 1.00 98.00 172 GLY A O 1
ATOM 1374 N N . GLU A 1 173 ? -12.493 -13.381 3.915 1.00 98.56 173 GLU A N 1
ATOM 1375 C CA . GLU A 1 173 ? -12.599 -12.131 3.180 1.00 98.56 173 GLU A CA 1
ATOM 1376 C C . GLU A 1 173 ? -12.430 -12.357 1.672 1.00 98.56 173 GLU A C 1
ATOM 1378 O O . GLU A 1 173 ? -11.490 -13.003 1.200 1.00 98.56 173 GLU A O 1
ATOM 1383 N N . CYS A 1 174 ? -13.373 -11.824 0.906 1.00 98.62 174 CYS A N 1
ATOM 1384 C CA . CYS A 1 174 ? -13.465 -11.947 -0.538 1.00 98.62 174 CYS A CA 1
ATOM 1385 C C . CYS A 1 174 ? -13.348 -10.570 -1.191 1.00 98.62 174 CYS A C 1
ATOM 1387 O O . CYS A 1 174 ? -13.978 -9.616 -0.737 1.00 98.62 174 CYS A O 1
ATOM 1389 N N . VAL A 1 175 ? -12.590 -10.498 -2.284 1.00 98.81 175 VAL A N 1
ATOM 1390 C CA . VAL A 1 175 ? -12.326 -9.283 -3.065 1.00 98.81 175 VAL A CA 1
ATOM 1391 C C . VAL A 1 175 ? -13.180 -9.266 -4.335 1.00 98.81 175 VAL A C 1
ATOM 1393 O O . VAL A 1 175 ? -13.313 -10.287 -5.016 1.00 98.81 175 VAL A O 1
ATOM 1396 N N . TYR A 1 176 ? -13.716 -8.095 -4.680 1.00 98.75 176 TYR A N 1
ATOM 1397 C CA . TYR A 1 176 ? -14.602 -7.853 -5.823 1.00 98.75 176 TYR A CA 1
ATOM 1398 C C . TYR A 1 176 ? -14.234 -6.553 -6.552 1.00 98.75 176 TYR A C 1
ATOM 1400 O O . TYR A 1 176 ? -13.583 -5.682 -5.985 1.00 98.75 176 TYR A O 1
ATOM 1408 N N . GLY A 1 177 ? -14.705 -6.390 -7.792 1.00 98.25 177 GLY A N 1
ATOM 1409 C CA . GLY A 1 177 ? -14.504 -5.172 -8.585 1.00 98.25 177 GLY A CA 1
ATOM 1410 C C . GLY A 1 177 ? -13.380 -5.311 -9.611 1.00 98.25 177 GLY A C 1
ATOM 1411 O O . GLY A 1 177 ? -13.340 -6.292 -10.358 1.00 98.25 177 GLY A O 1
ATOM 1412 N N . LEU A 1 178 ? -12.483 -4.324 -9.640 1.00 98.19 178 LEU A N 1
ATOM 1413 C CA . LEU A 1 178 ? -11.404 -4.142 -10.619 1.00 98.19 178 LEU A CA 1
ATOM 1414 C C . LEU A 1 178 ? -11.894 -3.861 -12.053 1.00 98.19 178 LEU A C 1
ATOM 1416 O O . LEU A 1 178 ? -11.196 -4.155 -13.030 1.00 98.19 178 LEU A O 1
ATOM 1420 N N . GLY A 1 179 ? -13.099 -3.296 -12.172 1.00 97.88 179 GLY A N 1
ATOM 1421 C CA . GLY A 1 179 ? -13.768 -2.987 -13.435 1.00 97.88 179 GLY A CA 1
ATOM 1422 C C . GLY A 1 179 ? -14.636 -4.125 -13.987 1.00 97.88 179 GLY A C 1
ATOM 1423 O O . GLY A 1 179 ? -15.088 -5.010 -13.260 1.00 97.88 179 GLY A O 1
ATOM 1424 N N . GLU A 1 180 ? -14.889 -4.099 -15.293 1.00 98.06 180 GLU A N 1
ATOM 1425 C CA . GLU A 1 180 ? -15.620 -5.144 -16.015 1.00 98.06 180 GLU A CA 1
ATOM 1426 C C . GLU A 1 180 ? -14.704 -6.347 -16.258 1.00 98.06 180 GLU A C 1
ATOM 1428 O O . GLU A 1 180 ? -13.828 -6.309 -17.118 1.00 98.06 180 GLU A O 1
ATOM 1433 N N . ARG A 1 181 ? -14.897 -7.429 -15.499 1.00 97.75 181 ARG A N 1
ATOM 1434 C CA . ARG A 1 181 ? -14.079 -8.646 -15.600 1.00 97.75 181 ARG A CA 1
ATOM 1435 C C . ARG A 1 181 ? -14.937 -9.859 -15.935 1.00 97.75 181 ARG A C 1
ATOM 1437 O O . ARG A 1 181 ? -15.986 -10.054 -15.328 1.00 97.75 181 ARG A O 1
ATOM 1444 N N . PHE A 1 182 ? -14.432 -10.709 -16.828 1.00 97.25 182 PHE A N 1
ATOM 1445 C CA . PHE A 1 182 ? -15.107 -11.937 -17.280 1.00 97.25 182 PHE A CA 1
ATOM 1446 C C . PHE A 1 182 ? -14.561 -13.218 -16.626 1.00 97.25 182 PHE A C 1
ATOM 1448 O O . PHE A 1 182 ? -15.015 -14.323 -16.916 1.00 97.25 182 PHE A O 1
ATOM 1455 N N . THR A 1 183 ? -13.593 -13.074 -15.718 1.00 97.81 183 THR A N 1
ATOM 1456 C CA . THR A 1 183 ? -13.129 -14.145 -14.830 1.00 97.81 183 THR A CA 1
ATOM 1457 C C . THR A 1 183 ? -14.127 -14.405 -13.698 1.00 97.81 183 THR A C 1
ATOM 1459 O O . THR A 1 183 ? -15.149 -13.726 -13.581 1.00 97.81 183 THR A O 1
ATOM 1462 N N . ALA A 1 184 ? -13.824 -15.366 -12.815 1.00 98.06 184 ALA A N 1
ATOM 1463 C CA . ALA A 1 184 ? -14.632 -15.614 -11.623 1.00 98.06 184 ALA A CA 1
ATOM 1464 C C . ALA A 1 184 ? -14.913 -14.314 -10.843 1.00 98.06 184 ALA A C 1
ATOM 1466 O O . ALA A 1 184 ? -14.055 -13.426 -10.746 1.00 98.06 184 ALA A O 1
ATOM 1467 N N . PHE A 1 185 ? -16.134 -14.212 -10.307 1.00 98.00 185 PHE A N 1
ATOM 1468 C CA . PHE A 1 185 ? -16.632 -13.002 -9.651 1.00 98.00 185 PHE A CA 1
ATOM 1469 C C . PHE A 1 185 ? -15.750 -12.584 -8.464 1.00 98.00 185 PHE A C 1
ATOM 1471 O O . PHE A 1 185 ? -15.322 -11.433 -8.399 1.00 98.00 185 PHE A O 1
ATOM 1478 N N . VAL A 1 186 ? -15.408 -13.543 -7.595 1.00 98.62 186 VAL A N 1
ATOM 1479 C CA . VAL A 1 186 ? -14.447 -13.370 -6.495 1.00 98.62 186 VAL A CA 1
ATOM 1480 C C . VAL A 1 186 ? -13.020 -13.335 -7.052 1.00 98.62 186 VAL A C 1
ATOM 1482 O O . VAL A 1 186 ? -12.626 -14.227 -7.809 1.00 98.62 186 VAL A O 1
ATOM 1485 N N . LYS A 1 187 ? -12.239 -12.316 -6.676 1.00 98.50 187 LYS A N 1
ATOM 1486 C CA . LYS A 1 187 ? -10.894 -12.044 -7.219 1.00 98.50 187 LYS A CA 1
ATOM 1487 C C . LYS A 1 187 ? -9.752 -12.702 -6.449 1.00 98.50 187 LYS A C 1
ATOM 1489 O O . LYS A 1 187 ? -8.624 -12.705 -6.932 1.00 98.50 187 LYS A O 1
ATOM 1494 N N . ASN A 1 188 ? -10.028 -13.309 -5.297 1.00 98.50 188 ASN A N 1
ATOM 1495 C CA . ASN A 1 188 ? -9.029 -14.039 -4.519 1.00 98.50 188 ASN A CA 1
ATOM 1496 C C . ASN A 1 188 ? -8.328 -15.101 -5.386 1.00 98.50 188 ASN A C 1
ATOM 1498 O O . ASN A 1 188 ? -8.978 -15.900 -6.060 1.00 98.50 188 ASN A O 1
ATOM 1502 N N . GLY A 1 189 ? -6.994 -15.101 -5.360 1.00 97.12 189 GLY A N 1
ATOM 1503 C CA . GLY A 1 189 ? -6.159 -16.010 -6.153 1.00 97.12 189 GLY A CA 1
ATOM 1504 C C . GLY A 1 189 ? -5.910 -15.572 -7.601 1.00 97.12 189 GLY A C 1
ATOM 1505 O O . GLY A 1 189 ? -5.172 -16.253 -8.310 1.00 97.12 189 GLY A O 1
ATOM 1506 N N . GLN A 1 190 ? -6.481 -14.451 -8.048 1.00 97.38 190 GLN A N 1
ATOM 1507 C CA . GLN A 1 190 ? -6.243 -13.906 -9.383 1.00 97.38 190 GLN A CA 1
ATOM 1508 C C . GLN A 1 190 ? -5.161 -12.822 -9.348 1.00 97.38 190 GLN A C 1
ATOM 1510 O O . GLN A 1 190 ? -5.081 -12.035 -8.408 1.00 97.38 190 GLN A O 1
ATOM 1515 N N . VAL A 1 191 ? -4.359 -12.760 -10.411 1.00 96.31 191 VAL A N 1
ATOM 1516 C CA . VAL A 1 191 ? -3.563 -11.574 -10.746 1.00 96.31 191 VAL A CA 1
ATOM 1517 C C . VAL A 1 191 ? -4.356 -10.801 -11.786 1.00 96.31 191 VAL A C 1
ATOM 1519 O O . VAL A 1 191 ? -4.812 -11.387 -12.768 1.00 96.31 191 VAL A O 1
ATOM 1522 N N . VAL A 1 192 ? -4.558 -9.511 -11.545 1.00 96.44 192 VAL A N 1
ATOM 1523 C CA . VAL A 1 192 ? -5.406 -8.661 -12.375 1.00 96.44 192 VAL A CA 1
ATOM 1524 C C . VAL A 1 192 ? -4.619 -7.420 -12.763 1.00 96.44 192 VAL A C 1
ATOM 1526 O O . VAL A 1 192 ? -4.283 -6.616 -11.900 1.00 96.44 192 VAL A O 1
ATOM 1529 N N . ASP A 1 193 ? -4.368 -7.261 -14.059 1.00 95.56 193 ASP A N 1
ATOM 1530 C CA . ASP A 1 193 ? -3.775 -6.047 -14.612 1.00 95.56 193 ASP A CA 1
ATOM 1531 C C . ASP A 1 193 ? -4.898 -5.072 -15.005 1.00 95.56 193 ASP A C 1
ATOM 1533 O O . ASP A 1 193 ? -5.891 -5.446 -15.646 1.00 95.56 193 ASP A O 1
ATOM 1537 N N . THR A 1 194 ? -4.797 -3.817 -14.570 1.00 95.56 194 THR A N 1
ATOM 1538 C CA . THR A 1 194 ? -5.752 -2.742 -14.880 1.00 95.56 194 THR A CA 1
ATOM 1539 C C . THR A 1 194 ? -5.331 -2.017 -16.150 1.00 95.56 194 THR A C 1
ATOM 1541 O O . THR A 1 194 ? -4.922 -0.865 -16.115 1.00 95.56 194 THR A O 1
ATOM 1544 N N . TRP A 1 195 ? -5.431 -2.722 -17.276 1.00 96.00 195 TRP A N 1
ATOM 1545 C CA . TRP A 1 195 ? -5.071 -2.234 -18.603 1.00 96.00 195 TRP A CA 1
ATOM 1546 C C . TRP A 1 195 ? -6.224 -2.474 -19.580 1.00 96.00 195 TRP A C 1
ATOM 1548 O O . TRP A 1 195 ? -6.685 -3.608 -19.724 1.00 96.00 195 TRP A O 1
ATOM 1558 N N . ASN A 1 196 ? -6.729 -1.412 -20.212 1.00 96.81 196 ASN A N 1
ATOM 1559 C CA . ASN A 1 196 ? -7.825 -1.530 -21.175 1.00 96.81 196 ASN A CA 1
ATOM 1560 C C . ASN A 1 196 ? -7.319 -2.153 -22.476 1.00 96.81 196 ASN A C 1
ATOM 1562 O O . ASN A 1 196 ? -6.413 -1.618 -23.112 1.00 96.81 196 ASN A O 1
ATOM 1566 N N . GLU A 1 197 ? -7.940 -3.249 -22.901 1.00 97.19 197 GLU A N 1
ATOM 1567 C CA . GLU A 1 197 ? -7.557 -3.949 -24.125 1.00 97.19 197 GLU A CA 1
ATOM 1568 C C . GLU A 1 197 ? -8.752 -4.695 -24.745 1.00 97.19 197 GLU A C 1
ATOM 1570 O O . GLU A 1 197 ? -9.711 -5.069 -24.064 1.00 97.19 197 GLU A O 1
ATOM 1575 N N . ASP A 1 198 ? -8.710 -4.880 -26.068 1.00 96.75 198 ASP A N 1
ATOM 1576 C CA . ASP A 1 198 ? -9.745 -5.576 -26.836 1.00 96.75 198 ASP A CA 1
ATOM 1577 C C . ASP A 1 198 ? -9.499 -7.091 -26.841 1.00 96.75 198 ASP A C 1
ATOM 1579 O O . ASP A 1 198 ? -8.760 -7.620 -27.670 1.00 96.75 198 ASP A O 1
ATOM 1583 N N . GLY A 1 199 ? -10.106 -7.790 -25.877 1.00 95.88 199 GLY A N 1
ATOM 1584 C CA . GLY A 1 199 ? -9.907 -9.230 -25.667 1.00 95.88 199 GLY A CA 1
ATOM 1585 C C . GLY A 1 199 ? -11.175 -10.087 -25.694 1.00 95.88 199 GLY A C 1
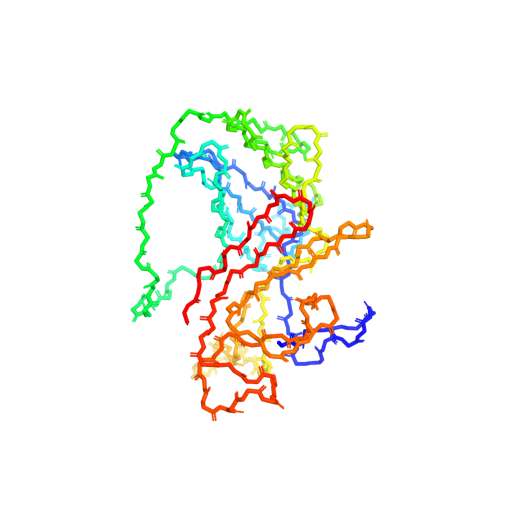ATOM 1586 O O . GLY A 1 199 ? -11.132 -11.254 -25.290 1.00 95.88 199 GLY A O 1
ATOM 1587 N N . GLY A 1 200 ? -12.309 -9.531 -26.128 1.00 96.38 200 GLY A N 1
ATOM 1588 C CA . GLY A 1 200 ? -13.618 -10.181 -26.044 1.00 96.38 200 GLY A CA 1
ATOM 1589 C C . GLY A 1 200 ? -14.089 -10.388 -24.599 1.00 96.38 200 GLY A C 1
ATOM 1590 O O . GLY A 1 200 ? -13.623 -9.735 -23.671 1.00 96.38 200 GLY A O 1
ATOM 1591 N N . THR A 1 201 ? -15.033 -11.310 -24.395 1.00 97.06 201 THR A N 1
ATOM 1592 C CA . THR A 1 201 ? -15.678 -11.555 -23.086 1.00 97.06 201 THR A CA 1
ATOM 1593 C C . THR A 1 201 ? -15.399 -12.946 -22.509 1.00 97.06 201 THR A C 1
ATOM 1595 O O . THR A 1 201 ? -16.115 -13.422 -21.631 1.00 97.06 201 THR A O 1
ATOM 1598 N N . ALA A 1 202 ? -14.369 -13.625 -23.020 1.00 96.25 202 ALA A N 1
ATOM 1599 C CA . ALA A 1 202 ? -14.025 -15.003 -22.660 1.00 96.25 202 ALA A CA 1
ATOM 1600 C C . ALA A 1 202 ? -12.542 -15.164 -22.270 1.00 96.25 202 ALA A C 1
ATOM 1602 O O . ALA A 1 202 ? -11.958 -16.231 -22.450 1.00 96.25 202 ALA A O 1
ATOM 1603 N N . SER A 1 203 ? -11.922 -14.097 -21.758 1.00 94.94 203 SER A N 1
ATOM 1604 C CA . SER A 1 203 ? -10.529 -14.072 -21.302 1.00 94.94 203 SER A CA 1
ATOM 1605 C C . SER A 1 203 ? -10.374 -13.224 -20.029 1.00 94.94 203 SER A C 1
ATOM 1607 O O . SER A 1 203 ? -11.348 -12.694 -19.492 1.00 94.94 203 SER A O 1
ATOM 1609 N N . GLN A 1 204 ? -9.147 -13.119 -19.516 1.00 94.62 204 GLN A N 1
ATOM 1610 C CA . GLN A 1 204 ? -8.781 -12.239 -18.400 1.00 94.62 204 GLN A CA 1
ATOM 1611 C C . GLN A 1 204 ? -8.702 -10.753 -18.787 1.00 94.62 204 GLN A C 1
ATOM 1613 O O . GLN A 1 204 ? -8.678 -9.886 -17.909 1.00 94.62 204 GLN A O 1
ATOM 1618 N N . VAL A 1 205 ? -8.631 -10.476 -20.089 1.00 96.06 205 VAL A N 1
ATOM 16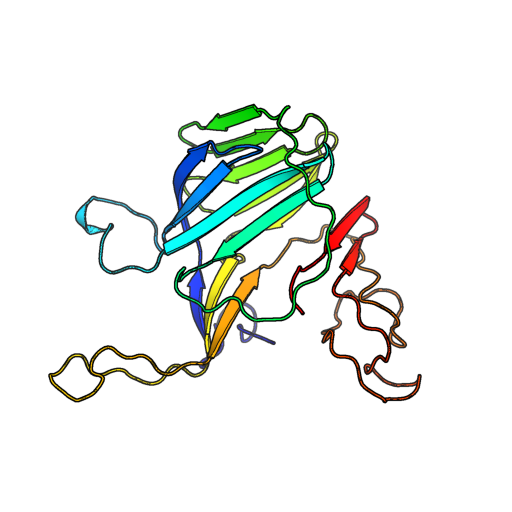19 C CA . VAL A 1 205 ? -8.544 -9.130 -20.653 1.00 96.06 205 VAL A CA 1
ATOM 1620 C C . VAL A 1 205 ? -9.877 -8.404 -20.461 1.00 96.06 205 VAL A C 1
ATOM 1622 O O . VAL A 1 205 ? -10.939 -9.030 -20.415 1.00 96.06 205 VAL A O 1
ATOM 1625 N N . ALA A 1 206 ? -9.824 -7.082 -20.308 1.00 97.31 206 ALA A N 1
ATOM 1626 C CA . ALA A 1 206 ? -10.992 -6.265 -20.021 1.00 97.31 206 ALA A CA 1
ATOM 1627 C C . ALA A 1 206 ? -10.976 -4.941 -20.789 1.00 97.31 206 ALA A C 1
ATOM 1629 O O . ALA A 1 206 ? -9.957 -4.258 -20.865 1.00 97.31 206 ALA A O 1
ATOM 1630 N N . TYR A 1 207 ? -12.151 -4.546 -21.280 1.00 97.88 207 TYR A N 1
ATOM 1631 C CA . TYR A 1 207 ? -12.362 -3.253 -21.935 1.00 97.88 207 TYR A CA 1
ATOM 1632 C C . TYR A 1 207 ? -12.433 -2.088 -20.944 1.00 97.88 207 TYR A C 1
ATOM 1634 O O . TYR A 1 207 ? -12.131 -0.954 -21.305 1.00 97.88 207 TYR A O 1
ATOM 1642 N N . LYS A 1 208 ? -12.916 -2.353 -19.723 1.00 97.69 208 LYS A N 1
ATOM 1643 C CA . LYS A 1 208 ? -13.236 -1.333 -18.715 1.00 97.69 208 LYS A CA 1
ATOM 1644 C C . LYS A 1 208 ? -12.538 -1.672 -17.404 1.00 97.69 208 LYS A C 1
ATOM 1646 O O . LYS A 1 208 ? -13.163 -2.183 -16.475 1.00 97.69 208 LYS A O 1
ATOM 1651 N N . CYS A 1 209 ? -11.240 -1.431 -17.336 1.00 97.19 209 CYS A N 1
ATOM 1652 C CA . CYS A 1 209 ? -10.464 -1.561 -16.114 1.00 97.19 209 CYS A CA 1
ATOM 1653 C C . CYS A 1 209 ? -10.708 -0.360 -15.199 1.00 97.19 209 CYS A C 1
ATOM 1655 O O . CYS A 1 209 ? -10.677 0.785 -15.638 1.00 97.19 209 CYS A O 1
ATOM 1657 N N . VAL A 1 210 ? -10.928 -0.636 -13.916 1.00 97.19 210 VAL A N 1
ATOM 1658 C CA . VAL A 1 210 ? -11.008 0.387 -12.867 1.00 97.19 210 VAL A CA 1
ATOM 1659 C C . VAL A 1 210 ? -10.122 -0.101 -11.726 1.00 97.19 210 VAL A C 1
ATOM 1661 O O . VAL A 1 210 ? -10.384 -1.203 -11.242 1.00 97.19 210 VAL A O 1
ATOM 1664 N N . PRO A 1 211 ? -9.093 0.641 -11.280 1.00 97.00 211 PRO A N 1
ATOM 1665 C CA . PRO A 1 211 ? -8.199 0.222 -10.196 1.00 97.00 211 PRO A CA 1
ATOM 1666 C C . PRO A 1 211 ? -8.851 0.372 -8.811 1.00 97.00 211 PRO A C 1
ATOM 1668 O O . PRO A 1 211 ? -8.237 0.819 -7.851 1.00 97.00 211 PRO A O 1
ATOM 1671 N N . PHE A 1 212 ? -10.119 -0.019 -8.708 1.00 98.12 212 PHE A N 1
ATOM 1672 C CA . PHE A 1 212 ? -10.912 -0.004 -7.491 1.00 98.12 212 PHE A CA 1
ATOM 1673 C C . PHE A 1 212 ? -11.396 -1.415 -7.177 1.00 98.12 212 PHE A C 1
ATOM 1675 O O . PHE A 1 212 ? -12.007 -2.074 -8.027 1.00 98.12 212 PHE A O 1
ATOM 1682 N N . TYR A 1 213 ? -11.171 -1.867 -5.950 1.00 98.56 213 TYR A N 1
ATOM 1683 C CA . TYR A 1 213 ? -11.774 -3.087 -5.431 1.00 98.56 213 TYR A CA 1
ATOM 1684 C C . TYR A 1 213 ? -12.497 -2.818 -4.117 1.00 98.56 213 TYR A C 1
ATOM 1686 O O . TYR A 1 213 ? -12.231 -1.847 -3.418 1.00 98.56 213 TYR A O 1
ATOM 1694 N N . MET A 1 214 ? -13.408 -3.716 -3.770 1.00 98.56 214 MET A N 1
ATOM 1695 C CA . MET A 1 214 ? -14.091 -3.724 -2.481 1.00 98.56 214 MET A CA 1
ATOM 1696 C C . MET A 1 214 ? -14.131 -5.134 -1.914 1.00 98.56 214 MET A C 1
ATOM 1698 O O . MET A 1 214 ? -13.949 -6.108 -2.652 1.00 98.56 214 MET A O 1
ATOM 1702 N N . THR A 1 215 ? -14.391 -5.250 -0.617 1.00 98.75 215 THR A N 1
ATOM 1703 C CA . THR A 1 215 ? -14.450 -6.547 0.060 1.00 98.75 215 THR A CA 1
ATOM 1704 C C . THR A 1 215 ? -15.773 -6.759 0.787 1.00 98.75 215 THR A C 1
ATOM 1706 O O . THR A 1 215 ? -16.535 -5.825 1.047 1.00 98.75 215 THR A O 1
ATOM 1709 N N . ASN A 1 216 ? -16.075 -8.014 1.128 1.00 98.06 216 ASN A N 1
ATOM 1710 C CA . ASN A 1 216 ? -17.221 -8.346 1.985 1.00 98.06 216 ASN A CA 1
ATOM 1711 C C . ASN A 1 216 ? -17.019 -7.948 3.460 1.00 98.06 216 ASN A C 1
ATOM 1713 O O . ASN A 1 216 ? -17.950 -8.128 4.242 1.00 98.06 216 ASN A O 1
ATOM 1717 N N . ASN A 1 217 ? -15.864 -7.380 3.826 1.00 96.75 217 ASN A N 1
ATOM 1718 C CA . ASN A 1 217 ? -15.631 -6.761 5.132 1.00 96.75 217 ASN A CA 1
ATOM 1719 C C . ASN A 1 217 ? -16.037 -5.279 5.179 1.00 96.75 217 ASN A C 1
ATOM 1721 O O . ASN A 1 217 ? -15.899 -4.643 6.221 1.00 96.75 217 ASN A O 1
ATOM 1725 N N . GLY A 1 218 ? -16.601 -4.739 4.093 1.00 96.69 218 GLY A N 1
ATOM 1726 C CA . GLY A 1 218 ? -17.287 -3.445 4.113 1.00 96.69 218 GLY A CA 1
ATOM 1727 C C . GLY A 1 218 ? -16.404 -2.232 3.830 1.00 96.69 218 GLY A C 1
ATOM 1728 O O . GLY A 1 218 ? -16.804 -1.122 4.161 1.00 96.69 218 GLY A O 1
ATOM 1729 N N . TYR A 1 219 ? -15.243 -2.421 3.197 1.00 98.12 219 TYR A N 1
ATOM 1730 C CA . TYR A 1 219 ? -14.385 -1.328 2.734 1.00 98.12 219 TYR A CA 1
ATOM 1731 C C . TYR A 1 219 ? -14.041 -1.462 1.244 1.00 98.12 219 TYR A C 1
ATOM 1733 O O . TYR A 1 219 ? -14.219 -2.520 0.629 1.00 98.12 219 TYR A O 1
ATOM 1741 N N . GLY A 1 220 ? -13.561 -0.364 0.661 1.00 98.31 220 GLY A N 1
ATOM 1742 C CA . GLY A 1 220 ? -13.068 -0.301 -0.711 1.00 98.31 220 GLY A CA 1
ATOM 1743 C C . GLY A 1 220 ? -11.729 0.419 -0.788 1.00 98.31 220 GLY A C 1
ATOM 1744 O O . GLY A 1 220 ? -11.418 1.239 0.069 1.00 98.31 220 GLY A O 1
ATOM 1745 N N . ILE A 1 221 ? -10.941 0.090 -1.808 1.00 98.19 221 ILE A N 1
ATOM 1746 C CA . ILE A 1 221 ? -9.627 0.672 -2.077 1.00 98.19 221 ILE A CA 1
ATOM 1747 C C . ILE A 1 221 ? -9.585 1.080 -3.543 1.00 98.19 221 ILE A C 1
ATOM 1749 O O . ILE A 1 221 ? -9.776 0.244 -4.428 1.00 98.19 221 ILE A O 1
ATOM 1753 N N . LEU A 1 222 ? -9.313 2.361 -3.780 1.00 97.38 222 LEU A N 1
ATOM 1754 C CA . LEU A 1 222 ? -8.912 2.896 -5.076 1.00 97.38 222 LEU A CA 1
ATOM 1755 C C . LEU A 1 222 ? -7.386 3.020 -5.083 1.00 97.38 222 LEU A C 1
ATOM 1757 O O . LEU A 1 222 ? -6.824 3.672 -4.208 1.00 97.38 222 LEU A O 1
ATOM 1761 N N . VAL A 1 223 ? -6.724 2.412 -6.064 1.00 96.50 223 VAL A N 1
ATOM 1762 C CA . VAL A 1 223 ? -5.311 2.676 -6.351 1.00 96.50 223 VAL A CA 1
ATOM 1763 C C . VAL A 1 223 ? -5.262 3.824 -7.352 1.00 96.50 223 VAL A C 1
ATOM 1765 O O . VAL A 1 223 ? -5.605 3.648 -8.520 1.00 96.50 223 VAL A O 1
ATOM 1768 N N . ASP A 1 224 ? -4.876 5.004 -6.875 1.00 92.56 224 ASP A N 1
ATOM 1769 C CA . ASP A 1 224 ? -4.799 6.230 -7.672 1.00 92.56 224 ASP A CA 1
ATOM 1770 C C . ASP A 1 224 ? -3.536 6.245 -8.546 1.00 92.56 224 ASP A C 1
ATOM 1772 O O . ASP A 1 224 ? -2.520 6.857 -8.234 1.00 92.56 224 ASP A O 1
ATOM 1776 N N . SER A 1 225 ? -3.581 5.463 -9.621 1.00 87.31 225 SER A N 1
ATOM 1777 C CA . SER A 1 225 ? -2.540 5.371 -10.641 1.00 87.31 225 SER A CA 1
ATOM 1778 C C . SER A 1 225 ? -3.199 5.015 -11.973 1.00 87.31 225 SER A C 1
ATOM 1780 O O . SER A 1 225 ? -4.054 4.124 -12.020 1.00 87.31 225 SER A O 1
ATOM 1782 N N . THR A 1 226 ? -2.839 5.738 -13.034 1.00 75.88 226 THR A N 1
ATOM 1783 C CA . THR A 1 226 ? -3.374 5.546 -14.393 1.00 75.88 226 THR A CA 1
ATOM 1784 C C . THR A 1 226 ? -2.442 4.736 -15.274 1.00 75.88 226 THR A C 1
ATOM 1786 O O . THR A 1 226 ? -1.222 5.015 -15.216 1.00 75.88 226 THR A O 1
#

Solvent-accessible surface area (backbone atoms only — not comparable to full-atom values): 13145 Å² total; per-residue (Å²): 138,78,61,48,59,69,94,88,36,65,27,94,46,43,51,73,44,30,43,30,12,38,74,42,77,45,83,46,90,23,33,38,36,31,42,18,28,49,52,74,69,85,52,83,81,56,77,55,99,70,67,54,36,42,34,38,41,34,25,46,44,51,83,41,69,51,75,49,74,46,68,78,85,86,66,85,76,88,59,77,70,85,92,73,94,80,56,73,28,67,82,50,47,76,48,75,62,89,60,38,36,38,37,36,36,89,49,35,34,39,41,32,34,20,68,63,22,31,38,37,40,28,39,92,94,36,79,68,37,30,29,49,81,69,25,38,32,44,32,32,31,65,56,50,91,53,48,89,56,99,54,91,67,44,70,49,72,52,55,50,80,43,80,46,78,44,70,52,77,59,95,89,59,45,36,36,66,48,39,57,66,58,54,71,74,61,41,74,94,61,88,82,81,74,54,67,42,96,49,70,77,85,34,86,43,17,73,44,49,35,59,36,39,35,37,80,80,76,53,70,49,72,54,95,72,118

Mean predicted aligned error: 4.19 Å

Sequence (226 aa):
MKFTEGYWLPSEKANASYAMQAYEVEKIPGGMRVLATTKKIVDRGATLNLPTITIEFVAHTPDTISMEAWHYEAYDNNVPSFEKEEGIYENVSVTVNEDEAVLDTGKVQVHVQRENFGYTFEADGKVLTGSGFRNLGYMRWNRKESTMLPANNYMCEDYEPYMVSELSLQVGECVYGLGERFTAFVKNGQVVDTWNEDGGTASQVAYKCVPFYMTNNGYGILVDST